Protein AF-X0UMV0-F1 (afdb_monomer)

Secondary structure (DSSP, 8-state):
--S----SS-----S--EETTEE--S-HHHHHTTTT--S--HHHHHTTTT--SPPPPTTPBP-TTEESBTTS-EEPTTSS-TTTTT--EEEEEEEEPTT--EEEEEEETBPPPEEEESS--S-EEE-S---SSSEEEEEEEESSS-EEEEEEEEB-----S--EEEEEEETTTTEEEEEEEESS-TTSS-TTTS--TTHHHHT-TTEEEEEPPGGGHHHHHTT--SS--HHHHHHHH----SSSS---PPPP-----TT----

Mean predicted aligned error: 16.8 Å

pLDDT: mean 77.79, std 14.46, range [34.88, 96.56]

Radius of gyration: 33.61 Å; Cα contacts (8 Å, |Δi|>4): 332; chains: 1; bounding box: 84×36×93 Å

Sequence (263 aa):
YSGTSTFSGTANVTGILQIDGTAVTPSAAELNILDGVTGVTYDEIDWLDGVTGTIMAQGDAAGGDLTGTYPDPTIDAAKVDTAALYTTTGSQSGSLANGVPTEITMNAYSFFPNVYCLEAATSMQSVDDNTDSQIGRFALLQSAGDRAYDVQWRYVTASDPERWIFVAYSKVEDKIQHVWESGDHPFMQDPDEFPNPFTQFKDNPDYEIYLIDNKIWDKLKAKITRNDRVSRIILNEYEVDKVSIPIFKNRILVEYDEWEDRK

Structure (mmCIF, N/CA/C/O backbone):
data_AF-X0UMV0-F1
#
_entry.id   AF-X0UMV0-F1
#
loop_
_atom_site.group_PDB
_atom_site.id
_atom_site.type_symbol
_atom_site.label_atom_id
_atom_site.label_alt_id
_atom_site.label_comp_id
_atom_site.label_asym_id
_atom_site.label_entity_id
_atom_site.label_seq_id
_atom_site.pdbx_PDB_ins_code
_atom_site.Cartn_x
_atom_site.Cartn_y
_atom_site.Cartn_z
_atom_site.occupancy
_atom_site.B_iso_or_equiv
_atom_site.auth_seq_id
_atom_site.auth_comp_id
_atom_site.auth_asym_id
_atom_site.auth_atom_id
_atom_site.pdbx_PDB_model_num
ATOM 1 N N . TYR A 1 1 ? -44.090 3.243 50.588 1.00 55.78 1 TYR A N 1
ATOM 2 C CA . TYR A 1 1 ? -43.421 4.126 51.561 1.00 55.78 1 TYR A CA 1
ATOM 3 C C . TYR A 1 1 ? -42.346 4.893 50.819 1.00 55.78 1 TYR A C 1
ATOM 5 O O . TYR A 1 1 ? -41.455 4.257 50.279 1.00 55.78 1 TYR A O 1
ATOM 13 N N . SER A 1 2 ? -42.462 6.217 50.717 1.00 72.44 2 SER A N 1
ATOM 14 C CA . SER A 1 2 ? -41.383 7.075 50.214 1.00 72.44 2 SER A CA 1
ATOM 15 C C . SER A 1 2 ? -40.555 7.536 51.412 1.00 72.44 2 SER A C 1
ATOM 17 O O . SER A 1 2 ? -41.065 8.258 52.268 1.00 72.44 2 SER A O 1
ATOM 19 N N . GLY A 1 3 ? -39.313 7.079 51.514 1.00 80.44 3 GLY A N 1
ATOM 20 C CA . GLY A 1 3 ? -38.414 7.454 52.601 1.00 80.44 3 GLY A CA 1
ATOM 21 C C . GLY A 1 3 ? -37.078 6.729 52.501 1.00 80.44 3 GLY A C 1
ATOM 22 O O . GLY A 1 3 ? -36.996 5.643 51.931 1.00 80.44 3 GLY A O 1
ATOM 23 N N . THR A 1 4 ? -36.030 7.338 53.045 1.00 84.56 4 THR A N 1
ATOM 24 C CA . THR A 1 4 ? -34.685 6.758 53.081 1.00 84.56 4 THR A CA 1
ATOM 25 C C . THR A 1 4 ? -34.625 5.632 54.113 1.00 84.56 4 THR A C 1
ATOM 27 O O . THR A 1 4 ? -35.071 5.806 55.246 1.00 84.56 4 THR A O 1
ATOM 30 N N . SER A 1 5 ? -34.065 4.483 53.735 1.00 86.12 5 SER A N 1
ATOM 31 C CA . SER A 1 5 ? -33.750 3.385 54.659 1.00 86.12 5 SER A CA 1
ATOM 32 C C . SER A 1 5 ? -32.236 3.311 54.849 1.00 86.12 5 SER A C 1
ATOM 34 O O . SER A 1 5 ? -31.505 3.289 53.863 1.00 86.12 5 SER A O 1
ATOM 36 N N . THR A 1 6 ? -31.763 3.266 56.095 1.00 88.94 6 THR A N 1
ATOM 37 C CA . THR A 1 6 ? -30.327 3.201 56.422 1.00 88.94 6 THR A CA 1
ATOM 38 C C . THR A 1 6 ? -30.002 1.871 57.097 1.00 88.94 6 THR A C 1
ATOM 40 O O . THR A 1 6 ? -30.616 1.532 58.108 1.00 88.94 6 THR A O 1
ATOM 43 N N . PHE A 1 7 ? -29.008 1.144 56.579 1.00 89.56 7 PHE A N 1
ATOM 44 C CA . PHE A 1 7 ? -28.465 -0.076 57.185 1.00 89.56 7 PHE A CA 1
ATOM 45 C C . PHE A 1 7 ? -27.050 0.206 57.703 1.00 89.56 7 PHE A C 1
ATOM 47 O O . PHE A 1 7 ? -26.195 0.656 56.949 1.00 89.56 7 PHE A O 1
ATOM 54 N N . SER A 1 8 ? -26.793 -0.037 58.989 1.00 88.88 8 SER A N 1
ATOM 55 C CA . SER A 1 8 ? -25.487 0.214 59.626 1.00 88.88 8 SER A CA 1
ATOM 56 C C . SER A 1 8 ? -24.492 -0.950 59.503 1.00 88.88 8 SER A C 1
ATOM 58 O O . SER A 1 8 ? -23.378 -0.859 60.012 1.00 88.88 8 SER A O 1
ATOM 60 N N . GLY A 1 9 ? -24.888 -2.043 58.844 1.00 90.75 9 GLY A N 1
ATOM 61 C CA . GLY A 1 9 ? -24.054 -3.214 58.570 1.00 90.75 9 GLY A CA 1
ATOM 62 C C . GLY A 1 9 ? -24.174 -3.660 57.113 1.00 90.75 9 GLY A C 1
ATOM 63 O O . GLY A 1 9 ? -24.718 -2.944 56.277 1.00 90.75 9 GLY A O 1
ATOM 64 N N . THR A 1 10 ? -23.685 -4.859 56.802 1.00 90.06 10 THR A N 1
ATOM 65 C CA . THR A 1 10 ? -23.772 -5.411 55.445 1.00 90.06 10 THR A CA 1
ATOM 66 C C . THR A 1 10 ? -25.216 -5.749 55.084 1.00 90.06 10 THR A C 1
ATOM 68 O O . THR A 1 10 ? -25.853 -6.576 55.739 1.00 90.06 10 THR A O 1
ATOM 71 N N . ALA A 1 11 ? -25.720 -5.152 54.006 1.00 90.44 11 ALA A N 1
ATOM 72 C CA . ALA A 1 11 ? -26.951 -5.589 53.367 1.00 90.44 11 ALA A CA 1
ATOM 73 C C . ALA A 1 11 ? -26.628 -6.732 52.397 1.00 90.44 11 ALA A C 1
ATOM 75 O O . ALA A 1 11 ? -25.875 -6.545 51.445 1.00 90.44 11 ALA A O 1
ATOM 76 N N . ASN A 1 12 ? -27.183 -7.919 52.641 1.00 90.38 12 ASN A N 1
ATOM 77 C CA . ASN A 1 12 ? -27.075 -9.046 51.719 1.00 90.38 12 ASN A CA 1
ATOM 78 C C . ASN A 1 12 ? -28.392 -9.182 50.949 1.00 90.38 12 ASN A C 1
ATOM 80 O O . ASN A 1 12 ? -29.424 -9.515 51.536 1.00 90.38 12 ASN A O 1
ATOM 84 N N . VAL A 1 13 ? -28.364 -8.879 49.653 1.00 90.44 13 VAL A N 1
ATOM 85 C CA . VAL A 1 13 ? -29.537 -8.945 48.779 1.00 90.44 13 VAL A CA 1
ATOM 86 C C . VAL A 1 13 ? -29.494 -10.273 48.035 1.00 90.44 13 VAL A C 1
ATOM 88 O O . VAL A 1 13 ? -28.686 -10.467 47.137 1.00 90.44 13 VAL A O 1
ATOM 91 N N . THR A 1 14 ? -30.362 -11.204 48.425 1.00 88.94 14 THR A N 1
ATOM 92 C CA . THR A 1 14 ? -30.470 -12.529 47.789 1.00 88.94 14 THR A CA 1
ATOM 93 C C . THR A 1 14 ? -31.389 -12.536 46.563 1.00 88.94 14 THR A C 1
ATOM 95 O O . THR A 1 14 ? -31.424 -13.525 45.834 1.00 88.94 14 THR A O 1
ATOM 98 N N . GLY A 1 15 ? -32.149 -11.454 46.355 1.00 89.62 15 GLY A N 1
ATOM 99 C CA . GLY A 1 15 ? -32.993 -11.216 45.181 1.00 89.62 15 GLY A CA 1
ATOM 100 C C . GLY A 1 15 ? -32.364 -10.229 44.192 1.00 89.62 15 GLY A C 1
ATOM 101 O O . GLY A 1 15 ? -31.164 -9.985 44.217 1.00 89.62 15 GLY A O 1
ATOM 102 N N . ILE A 1 16 ? -33.187 -9.635 43.327 1.00 90.06 16 ILE A N 1
ATOM 103 C CA . ILE A 1 16 ? -32.741 -8.613 42.368 1.00 90.06 16 ILE A CA 1
ATOM 104 C C . ILE A 1 16 ? -32.619 -7.264 43.086 1.00 90.06 16 ILE A C 1
ATOM 106 O O . ILE A 1 16 ? -33.573 -6.816 43.725 1.00 90.06 16 ILE A O 1
ATOM 110 N N . LEU A 1 17 ? -31.473 -6.595 42.949 1.00 92.44 17 LEU A N 1
ATOM 111 C CA . LEU A 1 17 ? -31.343 -5.186 43.312 1.00 92.44 17 LEU A CA 1
ATOM 112 C C . LEU A 1 17 ? -32.065 -4.331 42.259 1.00 92.44 17 LEU A C 1
ATOM 114 O O . LEU A 1 17 ? -31.788 -4.453 41.067 1.00 92.44 17 LEU A O 1
ATOM 118 N N . GLN A 1 18 ? -32.989 -3.470 42.686 1.00 92.38 18 GLN A N 1
ATOM 119 C CA . GLN A 1 18 ? -33.695 -2.533 41.808 1.00 92.38 18 GLN A CA 1
ATOM 120 C C . GLN A 1 18 ? -33.395 -1.087 42.207 1.00 92.38 18 GLN A C 1
ATOM 122 O O . GLN A 1 18 ? -33.400 -0.761 43.394 1.00 92.38 18 GLN A O 1
ATOM 127 N N . ILE A 1 19 ? -33.184 -0.221 41.216 1.00 93.75 19 ILE A N 1
ATOM 128 C CA . ILE A 1 19 ? -33.020 1.228 41.378 1.00 93.75 19 ILE A CA 1
ATOM 129 C C . ILE A 1 19 ? -34.044 1.897 40.466 1.00 93.75 19 ILE A C 1
ATOM 131 O O . ILE A 1 19 ? -34.095 1.607 39.276 1.00 93.75 19 ILE A O 1
ATOM 135 N N . ASP A 1 20 ? -34.906 2.733 41.050 1.00 91.44 20 ASP A N 1
ATOM 136 C CA . ASP A 1 20 ? -36.009 3.398 40.339 1.00 91.44 20 ASP A CA 1
ATOM 137 C C . ASP A 1 20 ? -36.885 2.430 39.511 1.00 91.44 20 ASP A C 1
ATOM 139 O O . ASP A 1 20 ? -37.241 2.666 38.362 1.00 91.44 20 ASP A O 1
ATOM 143 N N . GLY A 1 21 ? -37.168 1.250 40.079 1.00 90.88 21 GLY A N 1
ATOM 144 C CA . GLY A 1 21 ? -37.946 0.195 39.416 1.00 90.88 21 GLY A CA 1
ATOM 145 C C . GLY A 1 21 ? -37.203 -0.580 38.319 1.00 90.88 21 GLY A C 1
ATOM 146 O O . GLY A 1 21 ? -37.726 -1.586 37.840 1.00 90.88 21 GLY A O 1
ATOM 147 N N . THR A 1 22 ? -35.978 -0.184 37.967 1.00 94.31 22 THR A N 1
ATOM 148 C CA . THR A 1 22 ? -35.135 -0.871 36.982 1.00 94.31 22 THR A CA 1
ATOM 149 C C . THR A 1 22 ? -34.226 -1.881 37.673 1.00 94.31 22 THR A C 1
ATOM 151 O O . THR A 1 22 ? -33.604 -1.585 38.694 1.00 94.31 22 THR A O 1
ATOM 154 N N . ALA A 1 23 ? -34.161 -3.102 37.142 1.00 95.62 23 ALA A N 1
ATOM 155 C CA . ALA A 1 23 ? -33.277 -4.137 37.664 1.00 95.62 23 ALA A CA 1
ATOM 156 C C . ALA A 1 23 ? -31.812 -3.812 37.348 1.00 95.62 23 ALA A C 1
ATOM 158 O O . ALA A 1 23 ? -31.465 -3.556 36.198 1.00 95.62 23 ALA A O 1
ATOM 159 N N . VAL A 1 24 ? -30.948 -3.892 38.358 1.00 95.31 24 VAL A N 1
ATOM 160 C CA . VAL A 1 24 ? -29.497 -3.895 38.168 1.00 95.31 24 VAL A CA 1
ATOM 161 C C . VAL A 1 24 ? -29.104 -5.308 37.740 1.00 95.31 24 VAL A C 1
ATOM 163 O O . VAL A 1 24 ? -29.147 -6.239 38.543 1.00 95.31 24 VAL A O 1
ATOM 166 N N . THR A 1 25 ? -28.810 -5.483 36.453 1.00 93.38 25 THR A N 1
ATOM 167 C CA . THR A 1 25 ? -28.478 -6.781 35.844 1.00 93.38 25 THR A CA 1
ATOM 168 C C . THR A 1 25 ? -27.012 -7.214 35.953 1.00 93.38 25 THR A C 1
ATOM 170 O O . THR A 1 25 ? -26.804 -8.430 35.977 1.00 93.38 25 THR A O 1
ATOM 173 N N . PRO A 1 26 ? -26.001 -6.318 36.038 1.00 92.38 26 PRO A N 1
ATOM 174 C CA . PRO A 1 26 ? -24.618 -6.748 36.220 1.00 92.38 26 PRO A CA 1
ATOM 175 C C . PRO A 1 26 ? -24.433 -7.523 37.528 1.00 92.38 26 PRO A C 1
ATOM 177 O O . PRO A 1 26 ? -25.042 -7.218 38.557 1.00 92.38 26 PRO A O 1
ATOM 180 N N . SER A 1 27 ? -23.564 -8.527 37.501 1.00 91.12 27 SER A N 1
ATOM 181 C CA . SER A 1 27 ? -23.136 -9.258 38.688 1.00 91.12 27 SER A CA 1
ATOM 182 C C . SER A 1 27 ? -22.380 -8.348 39.660 1.00 91.12 27 SER A C 1
ATOM 184 O O . SER A 1 27 ? -21.803 -7.328 39.282 1.00 91.12 27 SER A O 1
ATOM 186 N N . ALA A 1 28 ? -22.309 -8.747 40.933 1.00 9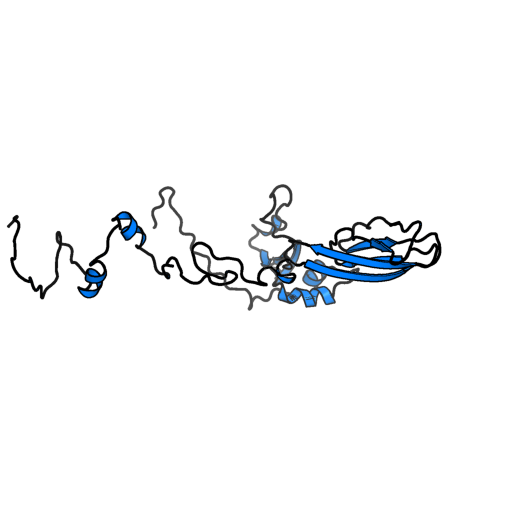0.44 28 ALA A N 1
ATOM 187 C CA . ALA A 1 28 ? -21.510 -8.019 41.919 1.00 90.44 28 ALA A CA 1
ATOM 188 C C . ALA A 1 28 ? -20.029 -7.920 41.510 1.00 90.44 28 ALA A C 1
ATOM 190 O O . ALA A 1 28 ? -19.391 -6.913 41.784 1.00 90.44 28 ALA A O 1
ATOM 191 N N . ALA A 1 29 ? -19.488 -8.938 40.831 1.00 92.25 29 ALA A N 1
ATOM 192 C CA . ALA A 1 29 ? -18.122 -8.899 40.318 1.00 92.25 29 ALA A CA 1
ATOM 193 C C . ALA A 1 29 ? -17.949 -7.824 39.234 1.00 92.25 29 ALA A C 1
ATOM 195 O O . ALA A 1 29 ? -16.969 -7.093 39.284 1.00 92.25 29 ALA A O 1
ATOM 196 N N . GLU A 1 30 ? -18.903 -7.691 38.308 1.00 93.19 30 GLU A N 1
ATOM 197 C CA . GLU A 1 30 ? -18.874 -6.656 37.265 1.00 93.19 30 GLU A CA 1
ATOM 198 C C . GLU A 1 30 ? -19.032 -5.247 37.851 1.00 93.19 30 GLU A C 1
ATOM 200 O O . GLU A 1 30 ? -18.279 -4.352 37.485 1.00 93.19 30 GLU A O 1
ATOM 205 N N . LEU A 1 31 ? -19.942 -5.047 38.815 1.00 92.12 31 LEU A N 1
ATOM 206 C CA . LEU A 1 31 ? -20.088 -3.756 39.505 1.00 92.12 31 LEU A CA 1
ATOM 207 C C . LEU A 1 31 ? -18.838 -3.382 40.305 1.00 92.12 31 LEU A C 1
ATOM 209 O O . LEU A 1 31 ? -18.427 -2.226 40.297 1.00 92.12 31 LEU A O 1
ATOM 213 N N . ASN A 1 32 ? -18.217 -4.354 40.976 1.00 92.50 32 ASN A N 1
ATOM 214 C CA . ASN A 1 32 ? -17.015 -4.122 41.774 1.00 92.50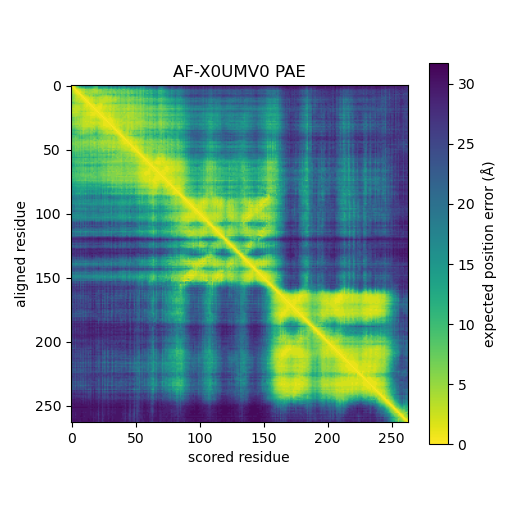 32 ASN A CA 1
ATOM 215 C C . ASN A 1 32 ? -15.786 -3.769 40.919 1.00 92.50 32 ASN A C 1
ATOM 217 O O . ASN A 1 32 ? -14.807 -3.291 41.477 1.00 92.50 32 ASN A O 1
ATOM 221 N N . ILE A 1 33 ? -15.808 -3.946 39.591 1.00 90.88 33 ILE A N 1
ATOM 222 C CA . ILE A 1 33 ? -14.749 -3.411 38.711 1.00 90.88 33 ILE A CA 1
ATOM 223 C C . ILE A 1 33 ? -14.753 -1.872 38.725 1.00 90.88 33 ILE A C 1
ATOM 225 O O . ILE A 1 33 ? -13.711 -1.257 38.515 1.00 90.88 33 ILE A O 1
ATOM 229 N N . LEU A 1 34 ? -15.897 -1.245 39.022 1.00 88.31 34 LEU A N 1
ATOM 230 C CA . LEU A 1 34 ? -15.993 0.205 39.213 1.00 88.31 34 LEU A CA 1
ATOM 231 C C . LEU A 1 34 ? -15.498 0.662 40.596 1.00 88.31 34 LEU A C 1
ATOM 233 O O . LEU A 1 34 ? -15.387 1.866 40.836 1.00 88.31 34 LEU A O 1
ATOM 237 N N . ASP A 1 35 ? -15.190 -0.264 41.511 1.00 89.25 35 ASP A N 1
ATOM 238 C CA . ASP A 1 35 ? -14.619 0.079 42.812 1.00 89.25 35 ASP A CA 1
ATOM 239 C C . ASP A 1 35 ? -13.190 0.614 42.637 1.00 89.25 35 ASP A C 1
ATOM 241 O O . ASP A 1 35 ? -12.307 -0.054 42.099 1.00 89.25 35 ASP A O 1
ATOM 245 N N . GLY A 1 36 ? -12.960 1.852 43.075 1.00 85.00 36 GLY A N 1
ATOM 246 C CA . GLY A 1 36 ? -11.673 2.537 42.932 1.00 85.00 36 GLY A CA 1
ATOM 247 C C . GLY A 1 36 ? -11.461 3.288 41.611 1.00 85.00 36 GLY A C 1
ATOM 248 O O . GLY A 1 36 ? -10.402 3.898 41.445 1.00 85.00 36 GLY A O 1
ATOM 249 N N . VAL A 1 37 ? -12.443 3.319 40.699 1.00 87.12 37 VAL A N 1
ATOM 250 C CA . VAL A 1 37 ? -12.394 4.204 39.522 1.00 87.12 37 VAL A CA 1
ATOM 251 C C . VAL A 1 37 ? -12.442 5.661 39.991 1.00 87.12 37 VAL A C 1
ATOM 253 O O . VAL A 1 37 ? -13.368 6.086 40.679 1.00 87.12 37 VAL A O 1
ATOM 256 N N . THR A 1 38 ? -11.421 6.442 39.632 1.00 86.56 38 THR A N 1
ATOM 257 C CA . THR A 1 38 ? -11.315 7.869 39.969 1.00 86.56 38 THR A CA 1
ATOM 258 C C . THR A 1 38 ? -10.967 8.675 38.724 1.00 86.56 38 THR A C 1
ATOM 260 O O . THR A 1 38 ? -10.300 8.170 37.827 1.00 86.56 38 THR A O 1
ATOM 263 N N . GLY A 1 39 ? -11.422 9.928 38.660 1.00 84.81 39 GLY A N 1
ATOM 264 C CA . GLY A 1 39 ? -11.101 10.825 37.545 1.00 84.81 39 GLY A CA 1
ATOM 265 C C . GLY A 1 39 ? -11.831 10.530 36.232 1.00 84.81 39 GLY A C 1
ATOM 266 O O . GLY A 1 39 ? -11.501 11.171 35.245 1.00 84.81 39 GLY A O 1
ATOM 267 N N . VAL A 1 40 ? -12.808 9.616 36.236 1.00 87.44 40 VAL A N 1
ATOM 268 C CA . VAL A 1 40 ? -13.682 9.316 35.092 1.00 87.44 40 VAL A CA 1
ATOM 269 C C . VAL A 1 40 ? -15.035 10.015 35.283 1.00 87.44 40 VAL A C 1
ATOM 271 O O . VAL A 1 40 ? -15.590 10.038 36.384 1.00 87.44 40 VAL A O 1
ATOM 274 N N . THR A 1 41 ? -15.556 10.602 34.217 1.00 83.25 41 THR A N 1
ATOM 275 C CA . THR A 1 41 ? -16.853 11.273 34.102 1.00 83.25 41 THR A CA 1
ATOM 276 C C . THR A 1 41 ? -17.905 10.321 33.530 1.00 83.25 41 THR A C 1
ATOM 278 O O . THR A 1 41 ? -17.580 9.276 32.970 1.00 83.25 41 THR A O 1
ATOM 281 N N . TYR A 1 42 ? -19.191 10.658 33.671 1.00 83.06 42 TYR A N 1
ATOM 282 C CA . TYR A 1 42 ? -20.253 9.825 33.094 1.00 83.06 42 TYR A CA 1
ATOM 283 C C . TYR A 1 42 ? -20.179 9.794 31.558 1.00 83.06 42 TYR A C 1
ATOM 285 O O . TYR A 1 42 ? -20.464 8.753 30.978 1.00 83.06 42 TYR A O 1
ATOM 293 N N . ASP A 1 43 ? -19.728 10.884 30.923 1.00 85.56 43 ASP A N 1
ATOM 294 C CA . ASP A 1 43 ? -19.526 10.958 29.471 1.00 85.56 43 ASP A CA 1
ATOM 295 C C . ASP A 1 43 ? -18.446 9.963 29.003 1.00 85.56 43 ASP A C 1
ATOM 297 O O . ASP A 1 43 ? -18.623 9.274 28.005 1.00 85.56 43 ASP A O 1
ATOM 301 N N . GLU A 1 44 ? -17.347 9.824 29.753 1.00 86.00 44 GLU A N 1
ATOM 302 C CA . GLU A 1 44 ? -16.274 8.870 29.428 1.00 86.00 44 GLU A CA 1
ATOM 303 C C . GLU A 1 44 ? -16.717 7.406 29.565 1.00 86.00 44 GLU A C 1
ATOM 305 O O . GLU A 1 44 ? -16.231 6.548 28.829 1.00 86.00 44 GLU A O 1
ATOM 310 N N . ILE A 1 45 ? -17.642 7.109 30.485 1.00 87.56 45 ILE A N 1
ATOM 311 C CA . ILE A 1 45 ? -18.260 5.778 30.595 1.00 87.56 45 ILE A CA 1
ATOM 312 C C . ILE A 1 45 ? -19.224 5.542 29.427 1.00 87.56 45 ILE A C 1
ATOM 314 O O . ILE A 1 45 ? -19.253 4.438 28.890 1.00 87.56 45 ILE A O 1
ATOM 318 N N . ASP A 1 46 ? -19.980 6.562 29.014 1.00 85.81 46 ASP A N 1
ATOM 319 C CA . ASP A 1 46 ? -20.926 6.473 27.894 1.00 85.81 46 ASP A CA 1
ATOM 320 C C . ASP A 1 46 ? -20.211 6.194 26.560 1.00 85.81 46 ASP A C 1
ATOM 322 O O . ASP A 1 46 ? -20.699 5.435 25.729 1.00 85.81 46 ASP A O 1
ATOM 326 N N . TRP A 1 47 ? -18.980 6.690 26.386 1.00 88.06 47 TRP A N 1
ATOM 327 C CA . TRP A 1 47 ? -18.138 6.348 25.229 1.00 88.06 47 TRP A CA 1
ATOM 328 C C . TRP A 1 47 ? -17.760 4.863 25.136 1.00 88.06 47 TRP A C 1
ATOM 330 O O . TRP A 1 47 ? -17.312 4.421 24.077 1.00 88.06 47 TRP A O 1
ATOM 340 N N . LEU A 1 48 ? -17.908 4.090 26.218 1.00 86.38 48 LEU A N 1
ATOM 341 C CA . LEU A 1 48 ? -17.679 2.644 26.199 1.00 86.38 48 LEU A CA 1
ATOM 342 C C . LEU A 1 48 ? -18.879 1.865 25.643 1.00 86.38 48 LEU A C 1
ATOM 344 O O . LEU A 1 48 ? -18.729 0.675 25.345 1.00 86.38 48 LEU A O 1
ATOM 348 N N . ASP A 1 49 ? -20.046 2.497 25.472 1.00 86.75 49 ASP A N 1
ATOM 349 C CA . ASP A 1 49 ? -21.192 1.844 24.843 1.00 86.75 49 ASP A CA 1
ATOM 350 C C . ASP A 1 49 ? -20.877 1.483 23.381 1.00 86.75 49 ASP A C 1
ATOM 352 O O . ASP A 1 49 ? -20.373 2.281 22.590 1.00 86.75 49 ASP A O 1
ATOM 356 N N . GLY A 1 50 ? -21.129 0.227 23.013 1.00 86.00 50 GLY A N 1
ATOM 357 C CA . GLY A 1 50 ? -20.833 -0.303 21.680 1.00 86.00 50 GLY A CA 1
ATOM 358 C C . GLY A 1 50 ? -19.357 -0.617 21.389 1.00 86.00 50 GLY A C 1
ATOM 359 O O . GLY A 1 50 ? -19.059 -1.134 20.304 1.00 86.00 50 GLY A O 1
ATOM 360 N N . VAL A 1 51 ? -18.426 -0.392 22.326 1.00 90.56 51 VAL A N 1
ATOM 361 C CA . VAL A 1 51 ? -17.023 -0.806 22.159 1.00 90.56 51 VAL A CA 1
ATOM 362 C C . VAL A 1 51 ? -16.930 -2.334 22.201 1.00 90.56 51 VAL A C 1
ATOM 364 O O . VAL A 1 51 ? -17.089 -2.971 23.237 1.00 90.56 51 VAL A O 1
ATOM 367 N N . THR A 1 52 ? -16.665 -2.941 21.042 1.00 86.62 52 THR A N 1
ATOM 368 C CA . THR A 1 52 ? -16.525 -4.405 20.875 1.00 86.62 52 THR A CA 1
ATOM 369 C C . THR A 1 52 ? -15.089 -4.848 20.579 1.00 86.62 52 THR A C 1
ATOM 371 O O . THR A 1 52 ? -14.807 -6.045 20.536 1.00 86.62 52 THR A O 1
ATOM 374 N N . GLY A 1 53 ? -14.181 -3.891 20.365 1.00 86.06 53 GLY A N 1
ATOM 375 C CA . GLY A 1 53 ? -12.759 -4.128 20.122 1.00 86.06 53 GLY A CA 1
ATOM 376 C C . GLY A 1 53 ? -11.905 -3.997 21.383 1.00 86.06 53 GLY A C 1
ATOM 377 O O . GLY A 1 53 ? -12.379 -3.605 22.447 1.00 86.06 53 GLY A O 1
ATOM 378 N N . THR A 1 54 ? -10.615 -4.304 21.251 1.00 83.69 54 THR A N 1
ATOM 379 C CA . THR A 1 54 ? -9.632 -4.072 22.314 1.00 83.69 54 THR A CA 1
ATOM 380 C C . THR A 1 54 ? -9.447 -2.572 22.540 1.00 83.69 54 THR A C 1
ATOM 382 O O . THR A 1 54 ? -9.154 -1.836 21.598 1.00 83.69 54 THR A O 1
ATOM 385 N N . ILE A 1 55 ? -9.574 -2.126 23.789 1.00 85.00 55 ILE A N 1
ATOM 386 C CA . ILE A 1 55 ? -9.192 -0.771 24.196 1.00 85.00 55 ILE A CA 1
ATOM 387 C C . ILE A 1 55 ? -7.671 -0.755 24.347 1.00 85.00 55 ILE A C 1
ATOM 389 O O . ILE A 1 55 ? -7.129 -1.510 25.151 1.00 85.00 55 ILE A O 1
ATOM 393 N N . MET A 1 56 ? -6.994 0.075 23.555 1.00 86.00 56 MET A N 1
ATOM 394 C CA . MET A 1 56 ? -5.541 0.235 23.629 1.00 86.00 56 MET A CA 1
ATOM 395 C C . MET A 1 56 ? -5.182 1.176 24.778 1.00 86.00 56 MET A C 1
ATOM 397 O O . MET A 1 56 ? -5.704 2.288 24.866 1.00 86.00 56 MET A O 1
ATOM 401 N N . ALA A 1 57 ? -4.276 0.742 25.643 1.00 87.69 57 ALA A N 1
ATOM 402 C CA . ALA A 1 57 ? -3.698 1.558 26.695 1.00 87.69 57 ALA A CA 1
ATOM 403 C C . ALA A 1 57 ? -2.425 2.270 26.216 1.00 87.69 57 ALA A C 1
ATOM 405 O O . ALA A 1 57 ? -1.730 1.836 25.293 1.00 87.69 57 ALA A O 1
ATOM 406 N N . GLN A 1 58 ? -2.069 3.364 26.894 1.00 92.25 58 GLN A N 1
ATOM 407 C CA . GLN A 1 58 ? -0.733 3.937 26.752 1.00 92.25 58 GLN A CA 1
ATOM 408 C C . GLN A 1 58 ? 0.313 2.891 27.161 1.00 92.25 58 GLN A C 1
ATOM 410 O O . GLN A 1 58 ? 0.230 2.314 28.243 1.00 92.25 58 GLN A O 1
ATOM 415 N N . GLY A 1 59 ? 1.310 2.673 26.304 1.00 92.75 59 GLY A N 1
ATOM 416 C CA . GLY A 1 59 ? 2.322 1.635 26.497 1.00 92.75 59 GLY A CA 1
ATOM 417 C C . GLY A 1 59 ? 2.012 0.304 25.809 1.00 92.75 59 GLY A C 1
ATOM 418 O O . GLY A 1 59 ? 2.903 -0.544 25.754 1.00 92.75 59 GLY A O 1
ATOM 419 N N . ASP A 1 60 ? 0.820 0.123 25.232 1.00 95.12 60 ASP A N 1
ATOM 420 C CA . ASP A 1 60 ? 0.550 -1.048 24.397 1.00 95.12 60 ASP A CA 1
ATOM 421 C C . ASP A 1 60 ? 1.408 -1.019 23.130 1.00 95.12 60 ASP A C 1
ATOM 423 O O . ASP A 1 60 ? 1.668 0.040 22.546 1.00 95.12 60 ASP A O 1
ATOM 427 N N . ALA A 1 61 ? 1.858 -2.202 22.708 1.00 95.38 61 ALA A N 1
ATOM 428 C CA . ALA A 1 61 ? 2.686 -2.362 21.522 1.00 95.38 61 ALA A CA 1
ATOM 429 C C . ALA A 1 61 ? 1.917 -1.980 20.251 1.00 95.38 61 ALA A C 1
ATOM 431 O O . ALA A 1 61 ? 0.764 -2.372 20.061 1.00 95.38 61 ALA A O 1
ATOM 432 N N . ALA A 1 62 ? 2.585 -1.256 19.356 1.00 95.19 62 ALA A N 1
ATOM 433 C CA . ALA A 1 62 ? 2.051 -0.974 18.033 1.00 95.19 62 ALA A CA 1
ATOM 434 C C . ALA A 1 62 ? 2.045 -2.236 17.154 1.00 95.19 62 ALA A C 1
ATOM 436 O O . ALA A 1 62 ? 2.875 -3.132 17.318 1.00 95.19 62 ALA A O 1
ATOM 437 N N . GLY A 1 63 ? 1.095 -2.309 16.221 1.00 91.38 63 GLY A N 1
ATOM 438 C CA . GLY A 1 63 ? 0.960 -3.424 15.282 1.00 91.38 63 GLY A CA 1
ATOM 439 C C . GLY A 1 63 ? 1.311 -3.057 13.838 1.00 91.38 63 GLY A C 1
ATOM 440 O O . GLY A 1 63 ? 1.417 -1.887 13.473 1.00 91.38 63 GLY A O 1
ATOM 441 N N . GLY A 1 64 ? 1.416 -4.080 12.985 1.00 92.25 64 GLY A N 1
ATOM 442 C CA . GLY A 1 64 ? 1.561 -3.922 11.535 1.00 92.25 64 GLY A CA 1
ATOM 443 C C . GLY A 1 64 ? 2.934 -3.399 11.106 1.00 92.25 64 GLY A C 1
ATOM 444 O O . GLY A 1 64 ? 3.949 -4.070 11.295 1.00 92.25 64 GLY A O 1
ATOM 445 N N . ASP A 1 65 ? 2.942 -2.228 10.468 1.00 93.94 65 ASP A N 1
ATOM 446 C CA . ASP A 1 65 ? 4.151 -1.549 9.973 1.00 93.94 65 ASP A CA 1
ATOM 447 C C . ASP A 1 65 ? 4.717 -0.526 10.963 1.00 93.94 65 ASP A C 1
ATOM 449 O O . ASP A 1 65 ? 5.686 0.177 10.675 1.00 93.94 65 ASP A O 1
ATOM 453 N N . LEU A 1 66 ? 4.116 -0.457 12.146 1.00 94.81 66 LEU A N 1
ATOM 454 C CA . LEU A 1 66 ? 4.576 0.361 13.249 1.00 94.81 66 LEU A CA 1
ATOM 455 C C . LEU A 1 66 ? 5.296 -0.503 14.289 1.00 94.81 66 LEU A C 1
ATOM 457 O O . LEU A 1 66 ? 5.001 -1.683 14.464 1.00 94.81 66 LEU A O 1
ATOM 461 N N . THR A 1 67 ? 6.229 0.116 15.000 1.00 96.00 67 THR A N 1
ATOM 462 C CA . THR A 1 67 ? 6.963 -0.439 16.138 1.00 96.00 67 THR A CA 1
ATOM 463 C C . THR A 1 67 ? 6.925 0.536 17.315 1.00 96.00 67 THR A C 1
ATOM 465 O O . THR A 1 67 ? 6.475 1.678 17.191 1.00 96.00 67 THR A O 1
ATOM 468 N N . GLY A 1 68 ? 7.401 0.091 18.475 1.00 95.81 68 GLY A N 1
ATOM 469 C CA . GLY A 1 68 ? 7.302 0.838 19.725 1.00 95.81 68 GLY A CA 1
ATOM 470 C C . GLY A 1 68 ? 5.919 0.713 20.363 1.00 95.81 68 GLY A C 1
ATOM 471 O O . GLY A 1 68 ? 5.256 -0.319 20.240 1.00 95.81 68 GLY A O 1
ATOM 472 N N . THR A 1 69 ? 5.505 1.751 21.085 1.00 96.12 69 THR A N 1
ATOM 473 C CA . THR A 1 69 ? 4.288 1.738 21.904 1.00 96.12 69 THR A CA 1
ATOM 474 C C . THR A 1 69 ? 3.473 3.008 21.717 1.00 96.12 69 THR A C 1
ATOM 476 O O . THR A 1 69 ? 4.041 4.084 21.530 1.00 96.12 69 THR A O 1
ATOM 479 N N . TYR A 1 70 ? 2.151 2.908 21.841 1.00 94.62 70 TYR A N 1
ATOM 480 C CA . TYR A 1 70 ? 1.268 4.077 21.833 1.00 94.62 70 TYR A CA 1
ATOM 481 C C . TYR A 1 70 ? 1.541 5.012 23.030 1.00 94.62 70 TYR A C 1
ATOM 483 O O . TYR A 1 70 ? 1.881 4.532 24.118 1.00 94.62 70 TYR A O 1
ATOM 491 N N . PRO A 1 71 ? 1.379 6.342 22.866 1.00 94.19 71 PRO A N 1
ATOM 492 C CA . PRO A 1 71 ? 0.764 7.028 21.721 1.00 94.19 71 PRO A CA 1
ATOM 493 C C . PRO A 1 71 ? 1.726 7.370 20.578 1.00 94.19 71 PRO A C 1
ATOM 495 O O . PRO A 1 71 ? 1.252 7.762 19.515 1.00 94.19 71 PRO A O 1
ATOM 498 N N . ASP A 1 72 ? 3.035 7.192 20.777 1.00 95.19 72 ASP A N 1
ATOM 499 C CA . ASP A 1 72 ? 4.079 7.651 19.855 1.00 95.19 72 ASP A CA 1
ATOM 500 C C . ASP A 1 72 ? 4.828 6.474 19.197 1.00 95.19 72 ASP A C 1
ATOM 502 O O . ASP A 1 72 ? 6.042 6.322 19.387 1.00 95.19 72 ASP A O 1
ATOM 506 N N . PRO A 1 73 ? 4.146 5.595 18.438 1.00 96.56 73 PRO A N 1
ATOM 507 C CA . PRO A 1 73 ? 4.836 4.552 17.705 1.00 96.56 73 PRO A CA 1
ATOM 508 C C . PRO A 1 73 ? 5.657 5.155 16.561 1.00 96.56 73 PRO A C 1
ATOM 510 O O . PRO A 1 73 ? 5.368 6.240 16.053 1.00 96.56 73 PRO A O 1
ATOM 513 N N . THR A 1 74 ? 6.664 4.423 16.100 1.00 95.94 74 THR A N 1
ATOM 514 C CA . THR A 1 74 ? 7.433 4.797 14.908 1.00 95.94 74 THR A CA 1
ATOM 515 C C . THR A 1 74 ? 7.202 3.789 13.799 1.00 95.94 74 THR A C 1
ATOM 517 O O . THR A 1 74 ? 6.789 2.663 14.052 1.00 95.94 74 THR A O 1
ATOM 520 N N . ILE A 1 75 ? 7.510 4.160 12.561 1.00 95.62 75 ILE A N 1
ATOM 521 C CA . ILE A 1 75 ? 7.544 3.195 11.459 1.00 95.62 75 ILE A CA 1
ATOM 522 C C . ILE A 1 75 ? 8.644 2.171 11.751 1.00 95.62 75 ILE A C 1
ATOM 524 O O . ILE A 1 75 ? 9.756 2.546 12.134 1.00 95.62 75 ILE A O 1
ATOM 528 N N . ASP A 1 76 ? 8.323 0.890 11.605 1.00 95.12 76 ASP A N 1
ATOM 529 C CA . ASP A 1 76 ? 9.278 -0.184 11.844 1.00 95.12 76 ASP A CA 1
ATOM 530 C C . ASP A 1 76 ? 10.376 -0.202 10.768 1.00 95.12 76 ASP A C 1
ATOM 532 O O . ASP A 1 76 ? 10.204 0.252 9.628 1.00 95.12 76 ASP A O 1
ATOM 536 N N . ALA A 1 77 ? 11.551 -0.703 11.141 1.00 91.25 77 ALA A N 1
ATOM 537 C CA . ALA A 1 77 ? 12.686 -0.766 10.240 1.00 91.25 77 ALA A CA 1
ATOM 538 C C . ALA A 1 77 ? 12.329 -1.586 8.990 1.00 91.25 77 ALA A C 1
ATOM 540 O O . ALA A 1 77 ? 11.688 -2.631 9.068 1.00 91.25 77 ALA A O 1
ATOM 541 N N . ALA A 1 78 ? 12.773 -1.113 7.823 1.00 87.44 78 ALA A N 1
ATOM 542 C CA . ALA A 1 78 ? 12.512 -1.751 6.530 1.00 87.44 78 ALA A CA 1
ATOM 543 C C . ALA A 1 78 ? 11.029 -1.833 6.103 1.00 87.44 78 ALA A C 1
ATOM 545 O O . ALA A 1 78 ? 10.735 -2.476 5.102 1.00 87.44 78 ALA A O 1
ATOM 546 N N . LYS A 1 79 ? 10.095 -1.151 6.785 1.00 90.75 79 LYS A N 1
ATOM 547 C CA . LYS A 1 79 ? 8.703 -1.051 6.301 1.00 90.75 79 LYS A CA 1
ATOM 548 C C . LYS A 1 79 ? 8.527 -0.064 5.159 1.00 90.75 79 LYS A C 1
ATOM 550 O O . LYS A 1 79 ? 7.688 -0.262 4.291 1.00 90.75 79 LYS A O 1
ATOM 555 N N . VAL A 1 80 ? 9.358 0.973 5.134 1.00 87.88 80 VAL A N 1
ATOM 556 C CA . VAL A 1 80 ? 9.498 1.866 3.983 1.00 87.88 80 VAL A CA 1
ATOM 557 C C . VAL A 1 80 ? 10.813 1.522 3.301 1.00 87.88 80 VAL A C 1
ATOM 559 O O . VAL A 1 80 ? 11.864 2.077 3.624 1.00 87.88 80 VAL A O 1
ATOM 562 N N . ASP A 1 81 ? 10.764 0.543 2.404 1.00 81.69 81 ASP A N 1
ATOM 563 C CA . ASP A 1 81 ? 11.915 0.081 1.637 1.00 81.69 81 ASP A CA 1
ATOM 564 C C . ASP A 1 81 ? 11.779 0.401 0.139 1.00 81.69 81 ASP A C 1
ATOM 566 O O . ASP A 1 81 ? 10.860 1.086 -0.318 1.00 81.69 81 ASP A O 1
ATOM 570 N N . THR A 1 82 ? 12.741 -0.073 -0.650 1.00 72.19 82 THR A N 1
ATOM 571 C CA . THR A 1 82 ? 12.754 0.140 -2.098 1.00 72.19 82 THR A CA 1
ATOM 572 C C . THR A 1 82 ? 11.586 -0.533 -2.814 1.00 72.19 82 THR A C 1
ATOM 574 O O . THR A 1 82 ? 11.167 -0.036 -3.856 1.00 72.19 82 THR A O 1
ATOM 577 N N . ALA A 1 83 ? 11.053 -1.633 -2.274 1.00 73.19 83 ALA A N 1
ATOM 578 C CA . ALA A 1 83 ? 9.888 -2.302 -2.837 1.00 73.19 83 ALA A CA 1
ATOM 579 C C . ALA A 1 83 ? 8.612 -1.502 -2.539 1.00 73.19 83 ALA A C 1
ATOM 581 O O . ALA A 1 83 ? 7.853 -1.229 -3.463 1.00 73.19 83 ALA A O 1
ATOM 582 N N . ALA A 1 84 ? 8.432 -1.054 -1.293 1.00 73.44 84 ALA A N 1
ATOM 583 C CA . ALA A 1 84 ? 7.305 -0.225 -0.866 1.00 73.44 84 ALA A CA 1
ATOM 584 C C . ALA A 1 84 ? 7.257 1.127 -1.593 1.00 73.44 84 ALA A C 1
ATOM 586 O O . ALA A 1 84 ? 6.187 1.621 -1.933 1.00 73.44 84 ALA A O 1
ATOM 587 N N . LEU A 1 85 ? 8.421 1.726 -1.859 1.00 74.00 85 LEU A N 1
ATOM 588 C CA . LEU A 1 85 ? 8.520 2.994 -2.584 1.00 74.00 85 LEU A CA 1
ATOM 589 C C . LEU A 1 85 ? 8.577 2.828 -4.110 1.00 74.00 85 LEU A C 1
ATOM 591 O O . LEU A 1 85 ? 8.741 3.828 -4.809 1.00 74.00 85 LEU A O 1
ATOM 595 N N . TYR A 1 86 ? 8.537 1.591 -4.622 1.00 67.50 86 TYR A N 1
ATOM 596 C CA . TYR A 1 86 ? 8.818 1.267 -6.024 1.00 67.50 86 TYR A CA 1
ATOM 597 C C . TYR A 1 86 ? 10.044 2.016 -6.546 1.00 67.50 86 TYR A C 1
ATOM 599 O O . TYR A 1 86 ? 10.025 2.602 -7.620 1.00 67.50 86 TYR A O 1
ATOM 607 N N . THR A 1 87 ? 11.127 2.031 -5.771 1.00 68.31 87 THR A N 1
ATOM 608 C CA . THR A 1 87 ? 12.396 2.637 -6.177 1.00 68.31 87 THR A CA 1
ATOM 609 C C . THR A 1 87 ? 13.350 1.527 -6.585 1.00 68.31 87 THR A C 1
ATOM 611 O O . THR A 1 87 ? 13.565 0.565 -5.860 1.00 68.31 87 THR A O 1
ATOM 614 N N . THR A 1 88 ? 13.928 1.612 -7.778 1.00 71.19 88 THR A N 1
ATOM 615 C CA . THR A 1 88 ? 14.975 0.680 -8.223 1.00 71.19 88 THR A CA 1
ATOM 616 C C . THR A 1 88 ? 16.199 1.482 -8.623 1.00 71.19 88 THR A C 1
ATOM 618 O O . THR A 1 88 ? 16.095 2.524 -9.274 1.00 71.19 88 THR A O 1
ATOM 621 N N . THR A 1 89 ? 17.373 1.018 -8.213 1.00 74.06 89 THR A N 1
ATOM 622 C CA . THR A 1 89 ? 18.646 1.593 -8.640 1.00 74.06 89 THR A CA 1
ATOM 623 C C . THR A 1 89 ? 19.160 0.866 -9.875 1.00 74.06 89 THR A C 1
ATOM 625 O O . THR A 1 89 ? 18.938 -0.330 -10.053 1.00 74.06 89 THR A O 1
ATOM 628 N N . GLY A 1 90 ? 19.849 1.594 -10.746 1.00 80.56 90 GLY A N 1
ATOM 629 C CA . GLY A 1 90 ? 20.576 1.015 -11.869 1.00 80.56 90 GLY A CA 1
ATOM 630 C C . GLY A 1 90 ? 21.918 1.709 -12.047 1.00 80.56 90 GLY A C 1
ATOM 631 O O . GLY A 1 90 ? 22.117 2.836 -11.583 1.00 80.56 90 GLY A O 1
ATOM 632 N N . SER A 1 91 ? 22.851 1.001 -12.675 1.00 86.06 91 SER A N 1
ATOM 633 C CA . SER A 1 91 ? 24.176 1.515 -12.996 1.00 86.06 91 SER A CA 1
ATOM 634 C C . SER A 1 91 ? 24.639 0.947 -14.332 1.00 86.06 91 SER A C 1
ATOM 636 O O . SER A 1 91 ? 24.321 -0.192 -14.682 1.00 86.06 91 SER A O 1
ATOM 638 N N . GLN A 1 92 ? 25.378 1.763 -15.076 1.00 88.44 92 GLN A N 1
ATOM 639 C CA . GLN A 1 92 ? 26.072 1.366 -16.290 1.00 88.44 92 GLN A CA 1
ATOM 640 C C . GLN A 1 92 ? 27.455 2.012 -16.280 1.00 88.44 92 GLN A C 1
ATOM 642 O O . GLN A 1 92 ? 27.581 3.229 -16.138 1.00 88.44 92 GLN A O 1
ATOM 647 N N . SER A 1 93 ? 28.478 1.190 -16.485 1.00 88.25 93 SER A N 1
ATOM 648 C CA . SER A 1 93 ? 29.868 1.625 -16.588 1.00 88.25 93 SER A CA 1
ATOM 649 C C . SER A 1 93 ? 30.471 1.066 -17.874 1.00 88.25 93 SER A C 1
ATOM 651 O O . SER A 1 93 ? 30.097 -0.017 -18.334 1.00 88.25 93 SER A O 1
ATOM 653 N N . GLY A 1 94 ? 31.411 1.789 -18.473 1.00 88.38 94 GLY A N 1
ATOM 654 C CA . GLY A 1 94 ? 32.027 1.362 -19.725 1.00 88.38 94 GLY A CA 1
ATOM 655 C C . GLY A 1 94 ? 33.127 2.296 -20.203 1.00 88.38 94 GLY A C 1
ATOM 656 O O . GLY A 1 94 ? 33.594 3.159 -19.461 1.00 88.38 94 GLY A O 1
ATOM 657 N N . SER A 1 95 ? 33.531 2.113 -21.461 1.00 87.00 95 SER A N 1
ATOM 658 C CA . SER A 1 95 ? 34.455 3.005 -22.164 1.00 87.00 95 SER A CA 1
ATOM 659 C C . SER A 1 95 ? 33.723 3.717 -23.297 1.00 87.00 95 SER A C 1
ATOM 661 O O . SER A 1 95 ? 33.022 3.070 -24.076 1.00 87.00 95 SER A O 1
ATOM 663 N N . LEU A 1 96 ? 33.878 5.036 -23.387 1.00 86.81 96 LEU A N 1
ATOM 664 C CA . LEU A 1 96 ? 33.450 5.831 -24.534 1.00 86.81 96 LEU A CA 1
ATOM 665 C C . LEU A 1 96 ? 34.583 5.857 -25.552 1.00 86.81 96 LEU A C 1
ATOM 667 O O . LEU A 1 96 ? 35.682 6.312 -25.232 1.00 86.81 96 LEU A O 1
ATOM 671 N N . ALA A 1 97 ? 34.301 5.413 -26.774 1.00 86.44 97 ALA A N 1
ATOM 672 C CA . ALA A 1 97 ? 35.207 5.613 -27.894 1.00 86.44 97 ALA A CA 1
ATOM 673 C C . ALA A 1 97 ? 35.128 7.068 -28.377 1.00 86.44 97 ALA A C 1
ATOM 675 O O . ALA A 1 97 ? 34.046 7.656 -28.457 1.00 86.44 97 ALA A O 1
ATOM 676 N N . ASN A 1 98 ? 36.276 7.652 -28.714 1.00 85.69 98 ASN A N 1
ATOM 677 C CA . ASN A 1 98 ? 36.349 9.041 -29.158 1.00 85.69 98 ASN A CA 1
ATOM 678 C C . ASN A 1 98 ? 35.414 9.326 -30.350 1.00 85.69 98 ASN A C 1
ATOM 680 O O . ASN A 1 98 ? 35.535 8.709 -31.409 1.00 85.69 98 ASN A O 1
ATOM 684 N N . GLY A 1 99 ? 34.515 10.300 -30.192 1.00 83.25 99 GLY A N 1
ATOM 685 C CA . GLY A 1 99 ? 33.571 10.714 -31.233 1.00 83.25 99 GLY A CA 1
ATOM 686 C C . GLY A 1 99 ? 32.411 9.744 -31.493 1.00 83.25 99 GLY A C 1
ATOM 687 O O . GLY A 1 99 ? 31.653 9.976 -32.432 1.00 83.25 99 GLY A O 1
ATOM 688 N N . VAL A 1 100 ? 32.247 8.691 -30.685 1.00 86.00 100 VAL A N 1
ATOM 689 C CA . VAL A 1 100 ? 31.156 7.715 -30.821 1.00 86.00 100 VAL A CA 1
ATOM 690 C C . VAL A 1 100 ? 30.188 7.847 -29.641 1.00 86.00 100 VAL A C 1
ATOM 692 O O . VAL A 1 100 ? 30.567 7.533 -28.509 1.00 86.00 100 VAL A O 1
ATOM 695 N N . PRO A 1 101 ? 28.937 8.288 -29.869 1.00 85.31 101 PRO A N 1
ATOM 696 C CA . PRO A 1 101 ? 27.922 8.316 -28.824 1.00 85.31 101 PRO A CA 1
ATOM 697 C C . PRO A 1 101 ? 27.624 6.906 -28.311 1.00 85.31 101 PRO A C 1
ATOM 699 O O . PRO A 1 101 ? 27.465 5.971 -29.096 1.00 85.31 101 PRO A O 1
ATOM 702 N N . THR A 1 102 ? 27.542 6.749 -26.993 1.00 85.69 102 THR A N 1
ATOM 703 C CA . THR A 1 102 ? 27.113 5.496 -26.356 1.00 85.69 102 THR A CA 1
ATOM 704 C C . THR A 1 102 ? 25.792 5.722 -25.642 1.00 85.69 102 THR A C 1
ATOM 706 O O . THR A 1 102 ? 25.694 6.608 -24.792 1.00 85.69 102 THR A O 1
ATOM 709 N N . GLU A 1 103 ? 24.783 4.919 -25.982 1.00 86.00 103 GLU A N 1
ATOM 710 C CA . GLU A 1 103 ? 23.471 4.983 -25.344 1.00 86.00 103 GLU A CA 1
ATOM 711 C C . GLU A 1 103 ? 23.514 4.395 -23.930 1.00 86.00 103 GLU A C 1
ATOM 713 O O . GLU A 1 103 ? 23.965 3.265 -23.710 1.00 86.00 103 GLU A O 1
ATOM 718 N N . ILE A 1 104 ? 22.983 5.155 -22.976 1.00 84.38 104 ILE A N 1
ATOM 719 C CA . ILE A 1 104 ? 22.682 4.677 -21.632 1.00 84.38 104 ILE A CA 1
ATOM 720 C C . ILE A 1 104 ? 21.179 4.409 -21.570 1.00 84.38 104 ILE A C 1
ATOM 722 O O . ILE A 1 104 ? 20.371 5.318 -21.776 1.00 84.38 104 ILE A O 1
ATOM 726 N N . THR A 1 105 ? 20.797 3.155 -21.314 1.00 80.56 105 THR A N 1
ATOM 727 C CA . THR A 1 105 ? 19.384 2.768 -21.165 1.00 80.56 105 THR A CA 1
ATOM 728 C C . THR A 1 105 ? 19.068 2.577 -19.693 1.00 80.56 105 THR A C 1
ATOM 730 O O . THR A 1 105 ? 19.627 1.699 -19.038 1.00 80.56 105 THR A O 1
ATOM 733 N N . MET A 1 106 ? 18.172 3.413 -19.178 1.00 79.25 106 MET A N 1
ATOM 734 C CA . MET A 1 106 ? 17.776 3.397 -17.776 1.00 79.25 106 MET A CA 1
ATOM 735 C C . MET A 1 106 ? 16.495 2.583 -17.582 1.00 79.25 106 MET A C 1
ATOM 737 O O . MET A 1 106 ? 15.907 2.067 -18.533 1.00 79.25 106 MET A O 1
ATOM 741 N N . ASN A 1 107 ? 16.034 2.487 -16.335 1.00 72.62 107 ASN A N 1
ATOM 742 C CA . ASN A 1 107 ? 14.703 1.955 -16.055 1.00 72.62 107 ASN A CA 1
ATOM 743 C C . ASN A 1 107 ? 13.625 2.945 -16.531 1.00 72.62 107 ASN A C 1
ATOM 745 O O . ASN A 1 107 ? 13.921 4.112 -16.831 1.00 72.62 107 ASN A O 1
ATOM 749 N N . ALA A 1 108 ? 12.366 2.493 -16.555 1.00 63.62 108 ALA A N 1
ATOM 750 C CA . ALA A 1 108 ? 11.236 3.391 -16.779 1.00 63.62 108 ALA A CA 1
ATOM 751 C C . ALA A 1 108 ? 11.286 4.598 -15.809 1.00 63.62 108 ALA A C 1
ATOM 753 O O . ALA A 1 108 ? 11.911 4.469 -14.770 1.00 63.62 108 ALA A O 1
ATOM 754 N N . TYR A 1 109 ? 10.733 5.762 -16.162 1.00 61.47 109 TYR A N 1
ATOM 755 C CA . TYR A 1 109 ? 10.617 7.026 -15.409 1.00 61.47 109 TYR A CA 1
ATOM 756 C C . TYR A 1 109 ? 11.812 7.413 -14.519 1.00 61.47 109 TYR A C 1
ATOM 758 O O . TYR A 1 109 ? 11.654 7.914 -13.407 1.00 61.47 109 TYR A O 1
ATOM 766 N N . SER A 1 110 ? 13.034 7.174 -14.995 1.00 64.75 110 SER A N 1
ATOM 767 C CA . SER A 1 110 ? 14.244 7.560 -14.267 1.00 64.75 110 SER A CA 1
ATOM 768 C C . SER A 1 110 ? 14.484 9.071 -14.367 1.00 64.75 110 SER A C 1
ATOM 770 O O . SER A 1 110 ? 14.344 9.652 -15.443 1.00 64.75 110 SER A O 1
ATOM 772 N N . PHE A 1 111 ? 14.892 9.711 -13.266 1.00 66.94 111 PHE A N 1
ATOM 773 C CA . PHE A 1 111 ? 15.415 11.082 -13.313 1.00 66.94 111 PHE A CA 1
ATOM 774 C C . PHE A 1 111 ? 16.754 11.118 -14.054 1.00 66.94 111 PHE A C 1
ATOM 776 O O . PHE A 1 111 ? 17.494 10.133 -14.029 1.00 66.94 111 PHE A O 1
ATOM 783 N N . PHE A 1 112 ? 17.095 12.259 -14.660 1.00 71.12 112 PHE A N 1
ATOM 784 C CA . PHE A 1 112 ? 18.420 12.453 -15.250 1.00 71.12 112 PHE A CA 1
ATOM 785 C C . PHE A 1 112 ? 19.519 12.145 -14.213 1.00 71.12 112 PHE A C 1
ATOM 787 O O . PHE A 1 112 ? 19.488 12.708 -13.114 1.00 71.12 112 PHE A O 1
ATOM 794 N N . PRO A 1 113 ? 20.461 11.236 -14.519 1.00 74.94 113 PRO A N 1
ATOM 795 C CA . PRO A 1 113 ? 21.452 10.788 -13.554 1.00 74.94 113 PRO A CA 1
ATOM 796 C C . PRO A 1 113 ? 22.605 11.772 -13.405 1.00 74.94 113 PRO A C 1
ATOM 798 O O . PRO A 1 113 ? 22.892 12.575 -14.292 1.00 74.94 113 PRO A O 1
ATOM 801 N N . ASN A 1 114 ? 23.350 11.612 -12.314 1.00 74.50 114 ASN A N 1
ATOM 802 C CA . ASN A 1 114 ? 24.695 12.161 -12.242 1.00 74.50 114 ASN A CA 1
ATOM 803 C C . ASN A 1 114 ? 25.629 11.297 -13.093 1.00 74.50 114 ASN A C 1
ATOM 805 O O . ASN A 1 114 ? 25.607 10.066 -13.017 1.00 74.50 114 ASN A O 1
ATOM 809 N N . VAL A 1 115 ? 26.469 11.956 -13.882 1.00 77.19 115 VAL A N 1
ATOM 810 C CA . VAL A 1 115 ? 27.442 11.304 -14.756 1.00 77.19 115 VAL A CA 1
ATOM 811 C C . VAL A 1 115 ? 28.842 11.647 -14.269 1.00 77.19 115 VAL A C 1
ATOM 813 O O . VAL A 1 115 ? 29.180 12.825 -14.138 1.00 77.19 115 VAL A O 1
ATOM 816 N N . TYR A 1 116 ? 29.669 10.625 -14.044 1.00 79.50 116 TYR A N 1
ATOM 817 C CA . TYR A 1 116 ? 31.054 10.795 -13.619 1.00 79.50 116 TYR A CA 1
ATOM 818 C C . TYR A 1 116 ? 32.011 10.264 -14.683 1.00 79.50 116 TYR A C 1
ATOM 820 O O . TYR A 1 116 ? 31.893 9.127 -15.145 1.00 79.50 116 TYR A O 1
ATOM 828 N N . CYS A 1 117 ? 32.996 11.082 -15.052 1.00 78.19 117 CYS A N 1
ATOM 829 C CA . CYS A 1 117 ? 34.176 10.569 -15.731 1.00 78.19 117 CYS A CA 1
ATOM 830 C C . CYS A 1 117 ? 35.148 10.046 -14.674 1.00 78.19 117 CYS A C 1
ATOM 832 O O . CYS A 1 117 ? 35.455 10.746 -13.709 1.00 78.19 117 CYS A O 1
ATOM 834 N N . LEU A 1 118 ? 35.627 8.818 -14.855 1.00 80.56 118 LEU A N 1
ATOM 835 C CA . LEU A 1 118 ? 36.565 8.185 -13.924 1.00 80.56 118 LEU A CA 1
ATOM 836 C C . LEU A 1 118 ? 38.020 8.627 -14.167 1.00 80.56 118 LEU A C 1
ATOM 838 O O . LEU A 1 118 ? 38.915 8.288 -13.397 1.00 80.56 118 LEU A O 1
ATOM 842 N N . GLU A 1 119 ? 38.252 9.409 -15.221 1.00 78.00 119 GLU A N 1
ATOM 843 C CA . GLU A 1 119 ? 39.545 9.965 -15.609 1.00 78.00 119 GLU A CA 1
ATOM 844 C C . GLU A 1 119 ? 39.486 11.502 -15.660 1.00 78.00 119 GLU A C 1
ATOM 846 O O . GLU A 1 119 ? 38.413 12.106 -15.640 1.00 78.00 119 GLU A O 1
ATOM 851 N N . ALA A 1 120 ? 40.646 12.160 -15.753 1.00 67.06 120 ALA A N 1
ATOM 852 C CA . ALA A 1 120 ? 40.742 13.611 -15.913 1.00 67.06 120 ALA A CA 1
ATOM 853 C C . ALA A 1 120 ? 40.248 14.048 -17.310 1.00 67.06 120 ALA A C 1
ATOM 855 O O . ALA A 1 120 ? 41.038 14.282 -18.224 1.00 67.06 120 ALA A O 1
ATOM 856 N N . ALA A 1 121 ? 38.930 14.105 -17.506 1.00 59.22 121 ALA A N 1
ATOM 857 C CA . ALA A 1 121 ? 38.320 14.533 -18.760 1.00 59.22 121 ALA A CA 1
ATOM 858 C C . ALA A 1 121 ? 38.404 16.050 -18.965 1.00 59.22 121 ALA A C 1
ATOM 860 O O . ALA A 1 121 ? 38.266 16.835 -18.030 1.00 59.22 121 ALA A O 1
ATOM 861 N N . THR A 1 122 ? 38.554 16.463 -20.226 1.00 60.06 122 THR A N 1
ATOM 862 C CA . THR A 1 122 ? 38.416 17.862 -20.653 1.00 60.06 122 THR A CA 1
ATOM 863 C C . THR A 1 122 ? 36.999 18.204 -21.138 1.00 60.06 122 THR A C 1
ATOM 865 O O . THR A 1 122 ? 36.646 19.379 -21.090 1.00 60.06 122 THR A O 1
ATOM 868 N N . SER A 1 123 ? 36.168 17.228 -21.559 1.00 66.62 123 SER A N 1
ATOM 869 C CA . SER A 1 123 ? 34.748 17.454 -21.917 1.00 66.62 123 SER A CA 1
ATOM 870 C C . SER A 1 123 ? 33.932 16.167 -22.166 1.00 66.62 123 SER A C 1
ATOM 872 O O . SER A 1 123 ? 33.981 15.629 -23.269 1.00 66.62 123 SER A O 1
ATOM 874 N N . MET A 1 124 ? 33.106 15.735 -21.206 1.00 68.06 124 MET A N 1
ATOM 875 C CA . MET A 1 124 ? 32.075 14.697 -21.405 1.00 68.06 124 MET A CA 1
ATOM 876 C C . MET A 1 124 ? 30.697 15.366 -21.468 1.00 68.06 124 MET A C 1
ATOM 878 O O . MET A 1 124 ? 30.390 16.197 -20.612 1.00 68.06 124 MET A O 1
ATOM 882 N N . GLN A 1 125 ? 29.895 15.062 -22.490 1.00 74.12 125 GLN A N 1
ATOM 883 C CA . GLN A 1 125 ? 28.644 15.779 -22.778 1.00 74.12 125 GLN A CA 1
ATOM 884 C C . GLN A 1 125 ? 27.488 14.797 -22.999 1.00 74.12 125 GLN A C 1
ATOM 886 O O . GLN A 1 125 ? 27.675 13.757 -23.632 1.00 74.12 125 GLN A O 1
ATOM 891 N N . SER A 1 126 ? 26.297 15.132 -22.497 1.00 73.81 126 SER A N 1
ATOM 892 C CA . SER A 1 126 ? 25.043 14.496 -22.915 1.00 73.81 126 SER A CA 1
ATOM 893 C C . SER A 1 126 ? 24.611 15.095 -24.254 1.00 73.81 126 SER A C 1
ATOM 895 O O . SER A 1 126 ? 24.539 16.321 -24.351 1.00 73.81 126 SER A O 1
ATOM 897 N N . VAL A 1 127 ? 24.356 14.271 -25.275 1.00 70.06 127 VAL A N 1
ATOM 898 C CA . VAL A 1 127 ? 24.162 14.772 -26.659 1.00 70.06 127 VAL A CA 1
ATOM 899 C C . VAL A 1 127 ? 22.785 14.483 -27.258 1.00 70.06 127 VAL A C 1
ATOM 901 O O . VAL A 1 127 ? 22.479 15.035 -28.308 1.00 70.06 127 VAL A O 1
ATOM 904 N N . ASP A 1 128 ? 21.944 13.696 -26.586 1.00 65.75 128 ASP A N 1
ATOM 905 C CA . ASP A 1 128 ? 20.604 13.350 -27.074 1.00 65.75 128 ASP A CA 1
ATOM 906 C C . ASP A 1 128 ? 19.519 13.708 -26.051 1.00 65.75 128 ASP A C 1
ATOM 908 O O . ASP A 1 128 ? 19.687 13.471 -24.849 1.00 65.75 128 ASP A O 1
ATOM 912 N N . ASP A 1 129 ? 18.398 14.238 -26.548 1.00 61.81 129 ASP A N 1
ATOM 913 C CA . ASP A 1 129 ? 17.189 14.491 -25.766 1.00 61.81 129 ASP A CA 1
ATOM 914 C C . ASP A 1 129 ? 16.438 13.179 -25.503 1.00 61.81 129 ASP A C 1
ATOM 916 O O . ASP A 1 129 ? 16.328 12.310 -26.374 1.00 61.81 129 ASP A O 1
ATOM 920 N N . ASN A 1 130 ? 15.889 13.039 -24.294 1.00 57.31 130 ASN A N 1
ATOM 921 C CA . ASN A 1 130 ? 15.061 11.892 -23.938 1.00 57.31 130 ASN A CA 1
ATOM 922 C C . ASN A 1 130 ? 13.855 11.827 -24.892 1.00 57.31 130 ASN A C 1
ATOM 924 O O . ASN A 1 130 ? 13.026 12.735 -24.923 1.00 57.31 130 ASN A O 1
ATOM 928 N N . THR A 1 131 ? 13.765 10.764 -25.690 1.00 50.12 131 THR A N 1
ATOM 929 C CA . THR A 1 131 ? 12.760 10.614 -26.753 1.00 50.12 131 THR A CA 1
ATOM 930 C C . THR A 1 131 ? 11.408 10.170 -26.189 1.00 50.12 131 THR A C 1
ATOM 932 O O . THR A 1 131 ? 10.960 9.069 -26.480 1.00 50.12 131 THR A O 1
ATOM 935 N N . ASP A 1 132 ? 10.793 11.009 -25.345 1.00 51.16 132 ASP A N 1
ATOM 936 C CA . ASP A 1 132 ? 9.396 10.959 -24.850 1.00 51.16 132 ASP A CA 1
ATOM 937 C C . ASP A 1 132 ? 8.842 9.555 -24.513 1.00 51.16 132 ASP A C 1
ATOM 939 O O . ASP A 1 132 ? 7.668 9.226 -24.690 1.00 51.16 132 ASP A O 1
ATOM 943 N N . SER A 1 133 ? 9.731 8.674 -24.064 1.00 55.06 133 SER A N 1
ATOM 944 C CA . SER A 1 133 ? 9.438 7.290 -23.735 1.00 55.06 133 SER A CA 1
ATOM 945 C C . SER A 1 133 ? 9.337 7.180 -22.228 1.00 55.06 133 SER A C 1
ATOM 947 O O . SER A 1 133 ? 10.076 7.830 -21.488 1.00 55.06 133 SER A O 1
ATOM 949 N N . GLN A 1 134 ? 8.482 6.272 -21.758 1.00 59.53 134 GLN A N 1
ATOM 950 C CA . GLN A 1 134 ? 8.464 5.887 -20.350 1.00 59.53 134 GLN A CA 1
ATOM 951 C C . GLN A 1 134 ? 9.837 5.386 -19.887 1.00 59.53 134 GLN A C 1
ATOM 953 O O . GLN A 1 134 ? 10.026 5.281 -18.694 1.00 59.53 134 GLN A O 1
ATOM 958 N N . ILE A 1 135 ? 10.787 5.087 -20.782 1.00 60.56 135 ILE A N 1
ATOM 959 C CA . ILE A 1 135 ? 12.172 4.702 -20.487 1.00 60.56 135 ILE A CA 1
ATOM 960 C C . ILE A 1 135 ? 13.101 5.903 -20.689 1.00 60.56 135 ILE A C 1
ATOM 962 O O . ILE A 1 135 ? 13.235 6.386 -21.812 1.00 60.56 135 ILE A O 1
ATOM 966 N N . GLY A 1 136 ? 13.792 6.330 -19.625 1.00 67.12 136 GLY A N 1
ATOM 967 C CA . GLY A 1 136 ? 14.815 7.374 -19.715 1.00 67.12 136 GLY A CA 1
ATOM 968 C C . GLY A 1 136 ? 16.020 6.894 -20.527 1.00 67.12 136 GLY A C 1
ATOM 969 O O . GLY A 1 136 ? 16.629 5.871 -20.200 1.00 67.12 136 GLY A O 1
ATOM 970 N N . ARG A 1 137 ? 16.361 7.612 -21.600 1.00 72.19 137 ARG A N 1
ATOM 971 C CA . ARG A 1 137 ? 17.546 7.343 -22.430 1.00 72.19 137 ARG A CA 1
ATOM 972 C C . ARG A 1 137 ? 18.269 8.649 -22.728 1.00 72.19 137 ARG A C 1
ATOM 974 O O . ARG A 1 137 ? 17.631 9.664 -22.984 1.00 72.19 137 ARG A O 1
ATOM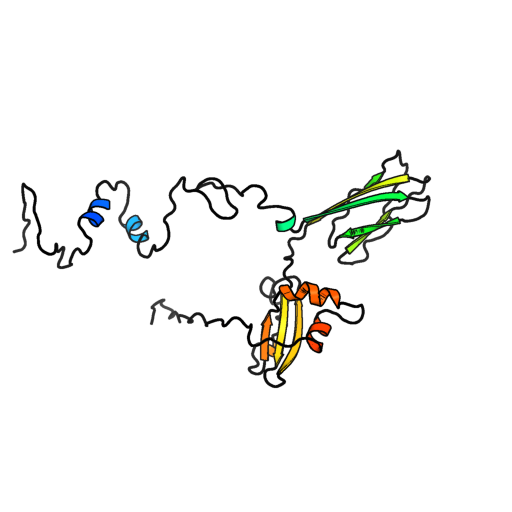 981 N N . PHE A 1 138 ? 19.595 8.605 -22.711 1.00 77.31 138 PHE A N 1
ATOM 982 C CA . PHE A 1 138 ? 20.461 9.686 -23.179 1.00 77.31 138 PHE A CA 1
ATOM 983 C C . PHE A 1 138 ? 21.778 9.083 -23.674 1.00 77.31 138 PHE A C 1
ATOM 985 O O . PHE A 1 138 ? 22.175 7.997 -23.237 1.00 77.31 138 PHE A O 1
ATOM 992 N N . ALA A 1 139 ? 22.460 9.773 -24.584 1.00 81.25 139 ALA A N 1
ATOM 993 C CA . ALA A 1 139 ? 23.777 9.362 -25.045 1.00 81.25 139 ALA A CA 1
ATOM 994 C C . ALA A 1 139 ? 24.876 10.215 -24.422 1.00 81.25 139 ALA A C 1
ATOM 996 O O . ALA A 1 139 ? 24.741 11.434 -24.275 1.00 81.25 139 ALA A O 1
ATOM 997 N N . LEU A 1 140 ? 25.989 9.559 -24.107 1.00 85.06 140 LEU A N 1
ATOM 998 C CA . LEU A 1 140 ? 27.231 10.213 -23.721 1.00 85.06 140 LEU A CA 1
ATOM 999 C C . LEU A 1 140 ? 28.202 10.240 -24.894 1.00 85.06 140 LEU A C 1
ATOM 1001 O O . LEU A 1 140 ? 28.377 9.238 -25.589 1.00 85.06 140 LEU A O 1
ATOM 1005 N N . LEU A 1 141 ? 28.873 11.376 -25.066 1.00 84.06 141 LEU A N 1
ATOM 1006 C CA . LEU A 1 141 ? 29.946 11.557 -26.037 1.00 84.06 141 LEU A CA 1
ATOM 1007 C C . LEU A 1 141 ? 31.183 12.144 -25.368 1.00 84.06 141 LEU A C 1
ATOM 1009 O O . LEU A 1 141 ? 31.100 13.018 -24.500 1.00 84.06 141 LEU A O 1
ATOM 1013 N N . GL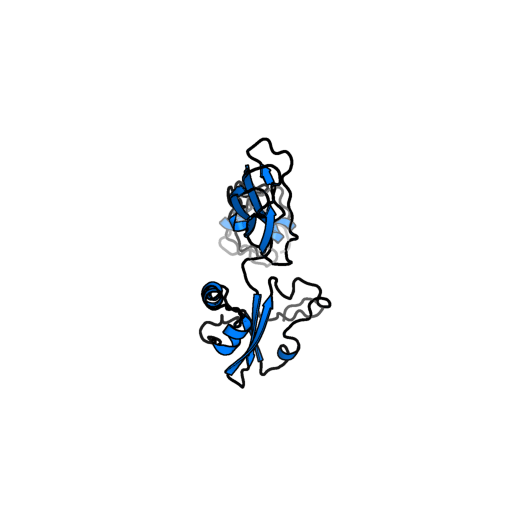N A 1 142 ? 32.335 11.684 -25.842 1.00 81.44 142 GLN A N 1
ATOM 1014 C CA . GLN A 1 142 ? 33.647 12.193 -25.482 1.00 81.44 142 GLN A CA 1
ATOM 1015 C C . GLN A 1 142 ? 34.398 12.611 -26.750 1.00 81.44 142 GLN A C 1
ATOM 1017 O O . GLN A 1 142 ? 34.451 11.864 -27.728 1.00 81.44 142 GLN A O 1
ATOM 1022 N N . SER A 1 143 ? 34.990 13.807 -26.719 1.00 73.62 143 SER A N 1
ATOM 1023 C CA . SER A 1 143 ? 35.693 14.425 -27.857 1.00 73.62 143 SER A CA 1
ATOM 1024 C C . SER A 1 143 ? 37.215 14.532 -27.675 1.00 73.62 143 SER A C 1
ATOM 1026 O O . SER A 1 143 ? 37.903 15.085 -28.534 1.00 73.62 143 SER A O 1
ATOM 1028 N N . ALA A 1 144 ? 37.759 14.005 -26.571 1.00 72.81 144 ALA A N 1
ATOM 1029 C CA . ALA A 1 144 ? 39.186 14.053 -26.245 1.00 72.81 144 ALA A CA 1
ATOM 1030 C C . ALA A 1 144 ? 39.739 12.677 -25.821 1.00 72.81 144 ALA A C 1
ATOM 1032 O O . ALA A 1 144 ? 40.163 12.481 -24.674 1.00 72.81 144 ALA A O 1
ATOM 1033 N N . GLY A 1 145 ? 39.726 11.732 -26.769 1.00 79.62 145 GLY A N 1
ATOM 1034 C CA . GLY A 1 145 ? 40.257 10.371 -26.608 1.00 79.62 145 GLY A CA 1
ATOM 1035 C C . GLY A 1 145 ? 39.335 9.444 -25.815 1.00 79.62 145 GLY A C 1
ATOM 1036 O O . GLY A 1 145 ? 38.362 9.906 -25.227 1.00 79.62 145 GLY A O 1
ATOM 1037 N N . ASP A 1 146 ? 39.645 8.147 -25.799 1.00 83.31 146 ASP A N 1
ATOM 1038 C CA . ASP A 1 146 ? 38.820 7.149 -25.106 1.00 83.31 146 ASP A CA 1
ATOM 1039 C C . ASP A 1 146 ? 38.837 7.367 -23.586 1.00 83.31 146 ASP A C 1
ATOM 1041 O O . ASP A 1 146 ? 39.870 7.753 -23.017 1.00 83.31 146 ASP A O 1
ATOM 1045 N N . ARG A 1 147 ? 37.686 7.151 -22.934 1.00 83.12 147 ARG A N 1
ATOM 1046 C CA . ARG A 1 147 ? 37.505 7.415 -21.496 1.00 83.12 147 ARG A CA 1
ATOM 1047 C C . ARG A 1 147 ? 36.568 6.433 -20.819 1.00 83.12 147 ARG A C 1
ATOM 1049 O O . ARG A 1 147 ? 35.505 6.119 -21.350 1.00 83.12 147 ARG A O 1
ATOM 1056 N N . ALA A 1 148 ? 36.918 6.059 -19.591 1.00 85.31 148 ALA A N 1
ATOM 1057 C CA . ALA A 1 148 ? 36.017 5.345 -18.700 1.00 85.31 148 ALA A CA 1
ATOM 1058 C C . ALA A 1 148 ? 34.949 6.267 -18.081 1.00 85.31 148 ALA A C 1
ATOM 1060 O O . ALA A 1 148 ? 35.221 7.418 -17.713 1.00 85.31 148 ALA A O 1
ATOM 1061 N N . TYR A 1 149 ? 33.740 5.733 -17.922 1.00 87.25 149 TYR A N 1
ATOM 1062 C CA . TYR A 1 149 ? 32.612 6.422 -17.298 1.00 87.25 149 TYR A CA 1
ATOM 1063 C C . TYR A 1 149 ? 31.867 5.517 -16.316 1.00 87.25 149 TYR A C 1
ATOM 1065 O O . TYR A 1 149 ? 31.872 4.291 -16.460 1.00 87.25 149 TYR A O 1
ATOM 1073 N N . ASP A 1 150 ? 31.187 6.148 -15.359 1.00 84.50 150 ASP A N 1
ATOM 1074 C CA . ASP A 1 150 ? 30.180 5.512 -14.511 1.00 84.50 150 ASP A CA 1
ATOM 1075 C C . ASP A 1 150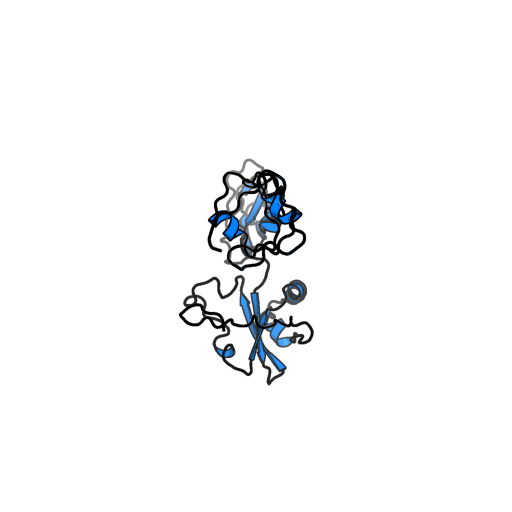 ? 28.917 6.380 -14.457 1.00 84.50 150 ASP A C 1
ATOM 1077 O O . ASP A 1 150 ? 28.986 7.599 -14.253 1.00 84.50 150 ASP A O 1
ATOM 1081 N N . VAL A 1 151 ? 27.761 5.750 -14.659 1.00 82.31 151 VAL A N 1
ATOM 1082 C CA . VAL A 1 151 ? 26.443 6.378 -14.521 1.00 82.31 151 VAL A CA 1
ATOM 1083 C C . VAL A 1 151 ? 25.653 5.621 -13.469 1.00 82.31 151 VAL A C 1
ATOM 1085 O O . VAL A 1 151 ? 25.552 4.395 -13.515 1.00 82.31 151 VAL A O 1
ATOM 1088 N N . GLN A 1 152 ? 25.054 6.367 -12.544 1.00 78.31 152 GLN A N 1
ATOM 1089 C CA . GLN A 1 152 ? 24.208 5.828 -11.486 1.00 78.31 152 GLN A CA 1
ATOM 1090 C C . GLN A 1 152 ? 22.879 6.570 -11.462 1.00 78.31 152 GLN A C 1
ATOM 1092 O O . GLN A 1 152 ? 22.843 7.799 -11.543 1.00 78.31 152 GLN A O 1
ATOM 1097 N N . TRP A 1 153 ? 21.781 5.830 -11.320 1.00 75.00 153 TRP A N 1
ATOM 1098 C CA . TRP A 1 153 ? 20.446 6.410 -11.240 1.00 75.00 153 TRP A CA 1
ATOM 1099 C C . TRP A 1 153 ? 19.570 5.758 -10.189 1.00 75.00 153 TRP A C 1
ATOM 1101 O O . TRP A 1 153 ? 19.768 4.612 -9.776 1.00 75.00 153 TRP A O 1
ATOM 1111 N N . ARG A 1 154 ? 18.559 6.522 -9.781 1.00 59.78 154 ARG A N 1
ATOM 1112 C CA . ARG A 1 154 ? 17.490 6.075 -8.901 1.00 59.78 154 ARG A CA 1
ATOM 1113 C C . ARG A 1 154 ? 16.150 6.389 -9.550 1.00 59.78 154 ARG A C 1
ATOM 1115 O O . ARG A 1 154 ? 15.898 7.518 -9.958 1.00 59.78 154 ARG A O 1
ATOM 1122 N N . TYR A 1 155 ? 15.314 5.368 -9.628 1.00 67.44 155 TYR A N 1
ATOM 1123 C CA . TYR A 1 155 ? 13.912 5.479 -9.990 1.00 67.44 155 TYR A CA 1
ATOM 1124 C C . TYR A 1 155 ? 13.089 5.828 -8.749 1.00 67.44 155 TYR A C 1
ATOM 1126 O O . TYR A 1 155 ? 13.351 5.263 -7.688 1.00 67.44 155 TYR A O 1
ATOM 1134 N N . VAL A 1 156 ? 12.119 6.733 -8.876 1.00 57.12 156 VAL A N 1
ATOM 1135 C CA . VAL A 1 156 ? 11.073 6.954 -7.871 1.00 57.12 156 VAL A CA 1
ATOM 1136 C C . VAL A 1 156 ? 9.766 7.149 -8.617 1.00 57.12 156 VAL A C 1
ATOM 1138 O O . VAL A 1 156 ? 9.594 8.166 -9.285 1.00 57.12 156 VAL A O 1
ATOM 1141 N N . THR A 1 157 ? 8.840 6.204 -8.495 1.00 58.47 157 THR A N 1
ATOM 1142 C CA . THR A 1 157 ? 7.450 6.454 -8.883 1.00 58.47 157 THR A CA 1
ATOM 1143 C C . THR A 1 157 ? 6.536 6.134 -7.731 1.00 58.47 157 THR A C 1
ATOM 1145 O O . THR A 1 157 ? 6.633 5.066 -7.143 1.00 58.47 157 THR A O 1
ATOM 1148 N N . ALA A 1 158 ? 5.601 7.042 -7.477 1.00 51.44 158 ALA A N 1
ATOM 1149 C CA . ALA A 1 158 ? 4.457 6.784 -6.618 1.00 51.44 158 ALA A CA 1
ATOM 1150 C C . ALA A 1 158 ? 3.319 6.057 -7.363 1.00 51.44 158 ALA A C 1
ATOM 1152 O O . ALA A 1 158 ? 2.251 5.876 -6.793 1.00 51.44 158 ALA A O 1
ATOM 1153 N N . SER A 1 159 ? 3.515 5.675 -8.634 1.00 54.12 159 SER A N 1
ATOM 1154 C CA . SER A 1 159 ? 2.508 4.924 -9.384 1.00 54.12 159 SER A CA 1
ATOM 1155 C C . SER A 1 159 ? 2.445 3.495 -8.860 1.00 54.12 159 SER A C 1
ATOM 1157 O O . SER A 1 159 ? 3.453 2.781 -8.894 1.00 54.12 159 SER A O 1
ATOM 1159 N N . ASP A 1 160 ? 1.264 3.102 -8.403 1.00 55.69 160 ASP A N 1
ATOM 1160 C CA . ASP A 1 160 ? 0.943 1.744 -7.984 1.00 55.69 160 ASP A CA 1
ATOM 1161 C C . ASP A 1 160 ? 1.345 0.742 -9.097 1.00 55.69 160 ASP A C 1
ATOM 1163 O O . ASP A 1 160 ? 1.114 1.014 -10.282 1.00 55.69 160 ASP A O 1
ATOM 1167 N N . PRO A 1 161 ? 1.999 -0.400 -8.802 1.00 59.47 161 PRO A N 1
ATOM 1168 C CA . PRO A 1 161 ? 2.204 -1.457 -9.792 1.00 59.47 161 PRO A CA 1
ATOM 1169 C C . PRO A 1 161 ? 0.884 -2.058 -10.272 1.00 59.47 161 PRO A C 1
ATOM 1171 O O . PRO A 1 161 ? 0.876 -2.743 -11.302 1.00 59.47 161 PRO A O 1
ATOM 1174 N N . GLU A 1 162 ? -0.197 -1.857 -9.518 1.00 65.56 162 GLU A N 1
ATOM 1175 C CA . GLU A 1 162 ? -1.531 -2.277 -9.890 1.00 65.56 162 GLU A CA 1
ATOM 1176 C C . GLU A 1 162 ? -1.993 -1.523 -11.135 1.00 65.56 162 GLU A C 1
ATOM 1178 O O . GLU A 1 162 ? -2.039 -0.296 -11.198 1.00 65.56 162 GLU A O 1
ATOM 1183 N N . ARG A 1 163 ? -2.331 -2.287 -12.175 1.00 70.06 163 ARG A N 1
ATOM 1184 C CA . ARG A 1 163 ? -2.898 -1.737 -13.398 1.00 70.06 163 ARG A CA 1
ATOM 1185 C C . ARG A 1 163 ? -4.404 -1.730 -13.262 1.00 70.06 163 ARG A C 1
ATOM 1187 O O . ARG A 1 163 ? -5.033 -2.763 -13.040 1.00 70.06 163 ARG A O 1
ATOM 1194 N N . TRP A 1 164 ? -4.992 -0.571 -13.497 1.00 76.25 164 TRP A N 1
ATOM 1195 C CA . TRP A 1 164 ? -6.434 -0.429 -13.542 1.00 76.25 164 TRP A CA 1
ATOM 1196 C C . TRP A 1 164 ? -6.921 -0.797 -14.936 1.00 76.25 164 TRP A C 1
ATOM 1198 O O . TRP A 1 164 ? -6.968 0.043 -15.835 1.00 76.25 164 TRP A O 1
ATOM 1208 N N . ILE A 1 165 ? -7.232 -2.081 -15.130 1.00 81.94 165 ILE A N 1
ATOM 1209 C CA . ILE A 1 165 ? -7.787 -2.586 -16.386 1.00 81.94 165 ILE A CA 1
ATOM 1210 C C . ILE A 1 165 ? -9.240 -2.971 -16.160 1.00 81.94 165 ILE A C 1
ATOM 1212 O O . ILE A 1 165 ? -9.552 -3.946 -15.477 1.00 81.94 165 ILE A O 1
ATOM 1216 N N . PHE A 1 166 ? -10.125 -2.204 -16.774 1.00 84.44 166 PHE A N 1
ATOM 1217 C CA . PHE A 1 166 ? -11.556 -2.412 -16.700 1.00 84.44 166 PHE A CA 1
ATOM 1218 C C . PHE A 1 166 ? -12.072 -2.932 -18.035 1.00 84.44 166 PHE A C 1
ATOM 1220 O O . PHE A 1 166 ? -11.629 -2.502 -19.104 1.00 84.44 166 PHE A O 1
ATOM 1227 N N . VAL A 1 167 ? -13.045 -3.834 -17.981 1.00 87.88 167 VAL A N 1
ATOM 1228 C CA . VAL A 1 167 ? -13.676 -4.397 -19.173 1.00 87.88 167 VAL A CA 1
ATOM 1229 C C . VAL A 1 167 ? -15.177 -4.195 -19.140 1.00 87.88 167 VAL A C 1
ATOM 1231 O O . VAL A 1 167 ? -15.815 -4.456 -18.124 1.00 87.88 167 VAL A O 1
ATOM 1234 N N . ALA A 1 168 ? -15.737 -3.754 -20.266 1.00 89.12 168 ALA A N 1
ATOM 1235 C CA . ALA A 1 168 ? -17.171 -3.791 -20.495 1.00 89.12 168 ALA A CA 1
ATOM 1236 C C . ALA A 1 168 ? -17.516 -5.124 -21.152 1.00 89.12 168 ALA A C 1
ATOM 1238 O O . ALA A 1 168 ? -17.123 -5.407 -22.290 1.00 89.12 168 ALA A O 1
ATOM 1239 N N . TYR A 1 169 ? -18.244 -5.941 -20.413 1.00 89.56 169 TYR A N 1
ATOM 1240 C CA . TYR A 1 169 ? -18.704 -7.245 -20.838 1.00 89.56 169 TYR A CA 1
ATOM 1241 C C . TYR A 1 169 ? -20.177 -7.161 -21.241 1.00 89.56 169 TYR A C 1
ATOM 1243 O O . TYR A 1 169 ? -21.005 -6.648 -20.491 1.00 89.56 169 TYR A O 1
ATOM 1251 N N . SER A 1 170 ? -20.500 -7.647 -22.438 1.00 91.19 170 SER A N 1
ATOM 1252 C CA . SER A 1 170 ? -21.876 -7.740 -22.918 1.00 91.19 170 SER A CA 1
ATOM 1253 C C . SER A 1 170 ? -22.501 -9.042 -22.438 1.00 91.19 170 SER A C 1
ATOM 1255 O O . SER A 1 170 ? -22.041 -10.125 -22.803 1.00 91.19 170 SER A O 1
ATOM 1257 N N . LYS A 1 171 ? -23.598 -8.939 -21.686 1.00 89.31 171 LYS A N 1
ATOM 1258 C CA . LYS A 1 171 ? -24.401 -10.092 -21.254 1.00 89.31 171 LYS A CA 1
ATOM 1259 C C . LYS A 1 171 ? -25.171 -10.744 -22.393 1.00 89.31 171 LYS A C 1
ATOM 1261 O O . LYS A 1 171 ? -25.510 -11.918 -22.304 1.00 89.31 171 LYS A O 1
ATOM 1266 N N . VAL A 1 172 ? -25.460 -9.977 -23.441 1.00 92.25 172 VAL A N 1
ATOM 1267 C CA . VAL A 1 172 ? -26.215 -10.446 -24.608 1.00 92.25 172 VAL A CA 1
ATOM 1268 C C . VAL A 1 172 ? -25.314 -11.243 -25.545 1.00 92.25 172 VAL A C 1
ATOM 1270 O O . VAL A 1 172 ? -25.697 -12.316 -26.000 1.00 92.25 172 VAL A O 1
ATOM 1273 N N . GLU A 1 173 ? -24.114 -10.731 -25.825 1.00 90.38 173 GLU A N 1
ATOM 1274 C CA . GLU A 1 173 ? -23.170 -11.369 -26.752 1.00 90.38 173 GLU A CA 1
ATOM 1275 C C . GLU A 1 173 ? -22.183 -12.319 -26.058 1.00 90.38 173 GLU A C 1
ATOM 1277 O O . GLU A 1 173 ? -21.355 -12.925 -26.733 1.00 90.38 173 GLU A O 1
ATOM 1282 N N . ASP A 1 174 ? -22.270 -12.433 -24.729 1.00 89.19 174 ASP A N 1
ATOM 1283 C CA . ASP A 1 174 ? -21.401 -13.241 -23.865 1.00 89.19 174 ASP A CA 1
ATOM 1284 C C . ASP A 1 174 ? -19.902 -13.006 -24.120 1.00 89.19 174 ASP A C 1
ATOM 1286 O O . ASP A 1 174 ? -19.106 -13.939 -24.185 1.00 89.19 174 ASP A O 1
ATOM 1290 N N . LYS A 1 175 ? -19.505 -11.740 -24.302 1.00 90.50 175 LYS A N 1
ATOM 1291 C CA . LYS A 1 175 ? -18.117 -11.388 -24.633 1.00 90.50 175 LYS A CA 1
ATOM 1292 C C . LYS A 1 175 ? -17.704 -10.005 -24.154 1.00 90.50 175 LYS A C 1
ATOM 1294 O O . LYS A 1 175 ? -18.533 -9.116 -23.938 1.00 90.50 175 LYS A O 1
ATOM 1299 N N . ILE A 1 176 ? -16.394 -9.811 -24.044 1.00 90.88 176 ILE A N 1
ATOM 1300 C CA . ILE A 1 176 ? -15.792 -8.504 -23.777 1.00 90.88 176 ILE A CA 1
ATOM 1301 C C . ILE A 1 176 ? -15.910 -7.641 -25.040 1.00 90.88 176 ILE A C 1
ATOM 1303 O O . ILE A 1 176 ? -15.504 -8.052 -26.122 1.00 90.88 176 ILE A O 1
ATOM 1307 N N . GLN A 1 177 ? -16.475 -6.443 -24.901 1.00 90.31 177 GLN A N 1
ATOM 1308 C CA . GLN A 1 177 ? -16.683 -5.497 -26.009 1.00 90.31 177 GLN A CA 1
ATOM 1309 C C . GLN A 1 177 ? -15.758 -4.288 -25.929 1.00 90.31 177 GLN A C 1
ATOM 1311 O O . GLN A 1 177 ? -15.443 -3.663 -26.941 1.00 90.31 177 GLN A O 1
ATOM 1316 N N . HIS A 1 178 ? -15.340 -3.931 -24.717 1.00 87.19 178 HIS A N 1
ATOM 1317 C CA . HIS A 1 178 ? -14.490 -2.778 -24.492 1.00 87.19 178 HIS A CA 1
ATOM 1318 C C . HIS A 1 178 ? -13.497 -3.060 -23.377 1.00 87.19 178 HIS A C 1
ATOM 1320 O O . HIS A 1 178 ? -13.837 -3.707 -22.389 1.00 87.19 178 HIS A O 1
ATOM 1326 N N . VAL A 1 179 ? -12.283 -2.546 -23.537 1.00 86.19 179 VAL A N 1
ATOM 1327 C CA . VAL A 1 179 ? -11.223 -2.621 -22.534 1.00 86.19 179 VAL A CA 1
ATOM 1328 C C . VAL A 1 179 ? -10.659 -1.225 -22.380 1.00 86.19 179 VAL A C 1
ATOM 1330 O O . VAL A 1 179 ? -10.270 -0.606 -23.371 1.00 86.19 179 VAL A O 1
ATOM 1333 N N . TRP A 1 180 ? -10.601 -0.755 -21.143 1.00 81.75 180 TRP A N 1
ATOM 1334 C CA . TRP A 1 180 ? -9.946 0.490 -20.788 1.00 81.75 180 TRP A CA 1
ATOM 1335 C C . TRP A 1 180 ? -8.831 0.210 -19.790 1.00 81.75 180 TRP A C 1
ATOM 1337 O O . TRP A 1 180 ? -8.998 -0.588 -18.868 1.00 81.75 180 TRP A O 1
ATOM 1347 N N . GLU A 1 181 ? -7.693 0.861 -19.993 1.00 76.50 181 GLU A N 1
ATOM 1348 C CA . GLU A 1 181 ? -6.505 0.719 -19.162 1.00 76.50 181 GLU A CA 1
ATOM 1349 C C . GLU A 1 181 ? -6.049 2.093 -18.680 1.00 76.50 181 GLU A C 1
ATOM 1351 O O . GLU A 1 181 ? -6.011 3.050 -19.454 1.00 76.50 181 GLU A O 1
ATOM 1356 N N . SER A 1 182 ? -5.674 2.180 -17.409 1.00 69.44 182 SER A N 1
ATOM 1357 C CA . SER A 1 182 ? -5.048 3.365 -16.835 1.00 69.44 182 SER A CA 1
ATOM 1358 C C . SER A 1 182 ? -3.953 2.979 -15.849 1.00 69.44 182 SER A C 1
ATOM 1360 O O . SER A 1 182 ? -3.932 1.870 -15.307 1.00 69.44 182 SER A O 1
ATOM 1362 N N . GLY A 1 183 ? -3.005 3.901 -15.668 1.00 64.75 183 GLY A N 1
ATOM 1363 C CA . GLY A 1 183 ? -2.023 3.823 -14.589 1.00 64.75 183 GLY A CA 1
ATOM 1364 C C . GLY A 1 183 ? -2.651 4.083 -13.221 1.00 64.75 183 GLY A C 1
ATOM 1365 O O . GLY A 1 183 ? -2.250 3.445 -12.261 1.00 64.75 183 GLY A O 1
ATOM 1366 N N . ASP A 1 184 ? -3.687 4.924 -13.164 1.00 60.56 184 ASP A N 1
ATOM 1367 C CA . ASP A 1 184 ? -4.349 5.346 -11.926 1.00 60.56 184 ASP A CA 1
ATOM 1368 C C . ASP A 1 184 ? -5.859 5.072 -11.952 1.00 60.56 184 ASP A C 1
ATOM 1370 O O . ASP A 1 184 ? -6.483 4.987 -13.019 1.00 60.56 184 ASP A O 1
ATOM 1374 N N . HIS A 1 185 ? -6.459 4.958 -10.763 1.00 62.84 185 HIS A N 1
ATOM 1375 C CA . HIS A 1 185 ? -7.889 4.702 -10.617 1.00 62.84 185 HIS A CA 1
ATOM 1376 C C . HIS A 1 185 ? -8.727 5.873 -11.177 1.00 62.84 185 HIS A C 1
ATOM 1378 O O . HIS A 1 185 ? -8.499 7.024 -10.794 1.00 62.84 185 HIS A O 1
ATOM 1384 N N . PRO A 1 186 ? -9.766 5.610 -11.995 1.00 58.47 186 PRO A N 1
ATOM 1385 C CA . PRO A 1 186 ? -10.542 6.640 -12.698 1.00 58.47 186 PRO A CA 1
ATOM 1386 C C . PRO A 1 186 ? -11.351 7.595 -11.802 1.00 58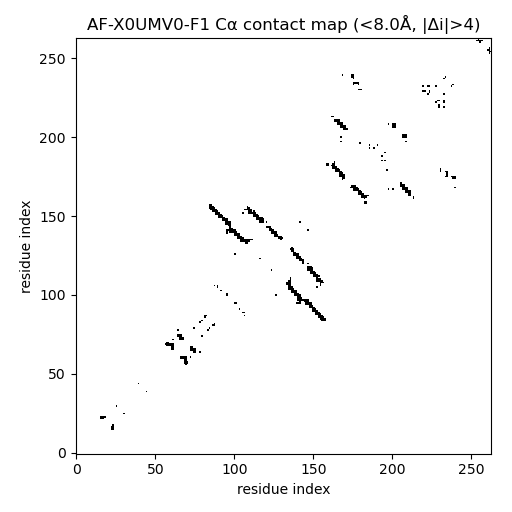.47 186 PRO A C 1
ATOM 1388 O O . PRO A 1 186 ? -11.887 8.571 -12.305 1.00 58.47 186 PRO A O 1
ATOM 1391 N N . PHE A 1 187 ? -11.470 7.334 -10.495 1.00 57.09 187 PHE A N 1
ATOM 1392 C CA . PHE A 1 187 ? -12.184 8.219 -9.552 1.00 57.09 187 PHE A CA 1
ATOM 1393 C C . PHE A 1 187 ? -11.275 9.137 -8.721 1.00 57.09 187 PHE A C 1
ATOM 1395 O O . PHE A 1 187 ? -11.778 9.873 -7.878 1.00 57.09 187 PHE A O 1
ATOM 1402 N N . MET A 1 188 ? -9.954 9.088 -8.915 1.00 48.72 188 MET A N 1
ATOM 1403 C CA . MET A 1 188 ? -9.010 9.937 -8.169 1.00 48.72 188 MET A CA 1
ATOM 1404 C C . MET A 1 188 ? -8.698 11.267 -8.881 1.00 48.72 188 MET A C 1
ATOM 1406 O O . MET A 1 188 ? -7.932 12.068 -8.352 1.00 48.72 188 MET A O 1
ATOM 1410 N N . GLN A 1 189 ? -9.248 11.502 -10.075 1.00 54.94 189 GLN A N 1
ATOM 1411 C CA . GLN A 1 189 ? -8.938 12.660 -10.922 1.00 54.94 189 GLN A CA 1
ATOM 1412 C C . GLN A 1 189 ? -10.216 13.449 -11.249 1.00 54.94 189 GLN A C 1
ATOM 1414 O O . GLN A 1 189 ? -11.320 12.917 -11.119 1.00 54.94 189 GLN A O 1
ATOM 1419 N N . ASP A 1 190 ? -10.064 14.726 -11.617 1.00 57.16 190 ASP A N 1
ATOM 1420 C CA . ASP A 1 190 ? -11.176 15.620 -11.963 1.00 57.16 190 ASP A CA 1
ATOM 1421 C C . ASP A 1 190 ? -12.067 14.9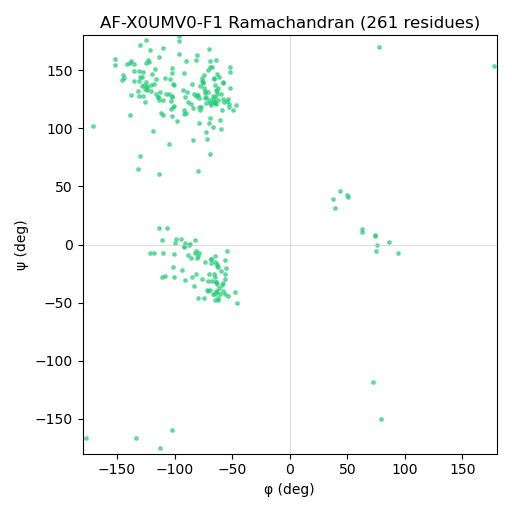69 -13.049 1.00 57.16 190 ASP A C 1
ATOM 1423 O O . ASP A 1 190 ? -11.559 14.634 -14.127 1.00 57.16 190 ASP A O 1
ATOM 1427 N N . PRO A 1 191 ? -13.375 14.759 -12.791 1.00 57.00 191 PRO A N 1
ATOM 1428 C CA . PRO A 1 191 ? -14.293 14.130 -13.741 1.00 57.00 191 PRO A CA 1
ATOM 1429 C C . PRO A 1 191 ? -14.369 14.832 -15.102 1.00 57.00 191 PRO A C 1
ATOM 1431 O O . PRO A 1 191 ? -14.717 14.186 -16.094 1.00 57.00 191 PRO A O 1
ATOM 1434 N N . ASP A 1 192 ? -14.060 16.131 -15.147 1.00 62.69 192 ASP A N 1
ATOM 1435 C CA . ASP A 1 192 ? -14.090 16.930 -16.371 1.00 62.69 192 ASP A CA 1
ATOM 1436 C C . ASP A 1 192 ? -12.818 16.747 -17.219 1.00 62.69 192 ASP A C 1
ATOM 1438 O O . ASP A 1 192 ? -12.860 16.896 -18.443 1.00 62.69 192 ASP A O 1
ATOM 1442 N N . GLU A 1 193 ? -11.694 16.380 -16.596 1.00 54.94 193 GLU A N 1
ATOM 1443 C CA . GLU A 1 193 ? -10.404 16.171 -17.266 1.00 54.94 193 GLU A CA 1
ATOM 1444 C C . GLU A 1 193 ? -10.220 14.705 -17.709 1.00 54.94 193 GLU A C 1
ATOM 1446 O O . GLU A 1 193 ? -9.639 14.436 -18.764 1.00 54.94 193 GLU A O 1
ATOM 1451 N N . PHE A 1 194 ? -10.806 13.756 -16.965 1.00 57.91 194 PHE A N 1
ATOM 1452 C CA . PHE A 1 194 ? -10.781 12.318 -17.266 1.00 57.91 194 PHE A CA 1
ATOM 1453 C C . PHE A 1 194 ? -12.193 11.714 -17.220 1.00 57.91 194 PHE A C 1
ATOM 1455 O O . PHE A 1 194 ? -12.553 11.015 -16.267 1.00 57.91 194 PHE A O 1
ATOM 1462 N N . PRO A 1 195 ? -13.021 11.958 -18.255 1.00 59.62 195 PRO A N 1
ATOM 1463 C CA . PRO A 1 195 ? -14.395 11.480 -18.285 1.00 59.62 195 PRO A CA 1
ATOM 1464 C C . PRO A 1 195 ? -14.455 9.957 -18.160 1.00 59.62 195 PRO A C 1
ATOM 1466 O O . PRO A 1 195 ? -13.663 9.235 -18.771 1.00 59.62 195 PRO A O 1
ATOM 1469 N N . ASN A 1 196 ? -15.429 9.466 -17.383 1.00 65.06 196 ASN A N 1
ATOM 1470 C CA . ASN A 1 196 ? -15.584 8.036 -17.128 1.00 65.06 196 ASN A CA 1
ATOM 1471 C C . ASN A 1 196 ? -15.636 7.258 -18.467 1.00 65.06 196 ASN A C 1
ATOM 1473 O O . ASN A 1 196 ? -16.561 7.452 -19.268 1.00 65.06 196 ASN A O 1
ATOM 1477 N N . PRO A 1 197 ? -14.678 6.344 -18.704 1.00 67.12 197 PRO A N 1
ATOM 1478 C CA . PRO A 1 197 ? -14.530 5.645 -19.981 1.00 67.12 197 PRO A CA 1
ATOM 1479 C C . PRO A 1 197 ? -15.682 4.672 -20.269 1.00 67.12 197 PRO A C 1
ATOM 1481 O O . PRO A 1 197 ? -15.844 4.205 -21.394 1.00 67.12 197 PRO A O 1
ATOM 1484 N N . PHE A 1 198 ? -16.513 4.387 -19.265 1.00 71.62 198 PHE A N 1
ATOM 1485 C CA . PHE A 1 198 ? -17.674 3.513 -19.353 1.00 71.62 198 PHE A CA 1
ATOM 1486 C C . PHE A 1 198 ? -19.005 4.259 -19.330 1.00 71.62 198 PHE A C 1
ATOM 1488 O O . PHE A 1 198 ? -20.031 3.612 -19.162 1.00 71.62 198 PHE A O 1
ATOM 1495 N N . THR A 1 199 ? -19.041 5.583 -19.514 1.00 71.44 199 THR A N 1
ATOM 1496 C CA . THR A 1 199 ? -20.302 6.361 -19.544 1.00 71.44 199 THR A CA 1
ATOM 1497 C C . THR A 1 199 ? -21.375 5.741 -20.444 1.00 71.44 199 THR A C 1
ATOM 1499 O O . THR A 1 199 ? -22.529 5.644 -20.043 1.00 71.44 199 THR A O 1
ATOM 1502 N N . GLN A 1 200 ? -20.994 5.234 -21.617 1.00 76.81 200 GLN A N 1
ATOM 1503 C CA . GLN A 1 200 ? -21.914 4.583 -22.561 1.00 76.81 200 GLN A CA 1
ATOM 1504 C C . GLN A 1 200 ? -22.395 3.177 -22.142 1.00 76.81 200 GLN A C 1
ATOM 1506 O O . GLN A 1 200 ? -23.351 2.661 -22.717 1.00 76.81 200 GLN A O 1
ATOM 1511 N N . PHE A 1 201 ? -21.737 2.547 -21.166 1.00 80.19 201 PHE A N 1
ATOM 1512 C CA . PHE A 1 201 ? -22.044 1.192 -20.691 1.00 80.19 201 PHE A CA 1
ATOM 1513 C C . PHE A 1 201 ? -22.633 1.172 -19.276 1.00 80.19 201 PHE A C 1
ATOM 1515 O O . PHE A 1 201 ? -23.389 0.264 -18.954 1.00 80.19 201 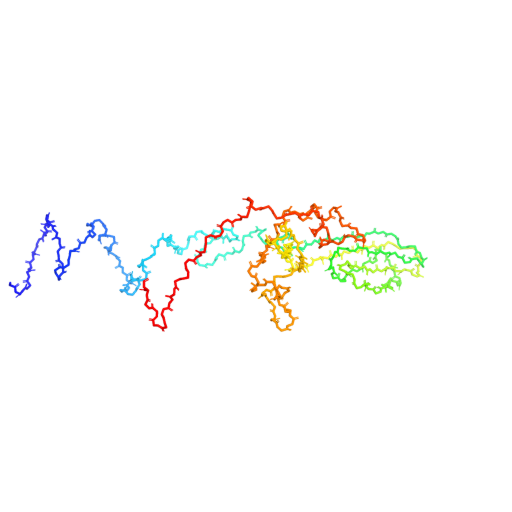PHE A O 1
ATOM 1522 N N . LYS A 1 202 ? -22.301 2.164 -18.441 1.00 69.94 202 LYS A N 1
ATOM 1523 C CA . LYS A 1 202 ? -22.615 2.216 -17.007 1.00 69.94 202 LYS A CA 1
ATOM 1524 C C . LYS A 1 202 ? -24.111 2.093 -16.720 1.00 69.94 202 LYS A C 1
ATOM 1526 O O . LYS A 1 202 ? -24.491 1.367 -15.809 1.00 69.94 202 LYS A O 1
ATOM 1531 N N . ASP A 1 203 ? -24.932 2.779 -17.507 1.00 78.88 203 ASP A N 1
ATOM 1532 C CA . ASP A 1 203 ? -26.386 2.812 -17.317 1.00 78.88 203 ASP A CA 1
ATOM 1533 C C . ASP A 1 203 ? -27.119 1.838 -18.257 1.00 78.88 203 ASP A C 1
ATOM 1535 O O . ASP A 1 203 ? -28.350 1.797 -18.290 1.00 78.88 203 ASP A O 1
ATOM 1539 N N . ASN A 1 204 ? -26.376 1.043 -19.036 1.00 84.25 204 ASN A N 1
ATOM 1540 C CA . ASN A 1 204 ? -26.951 0.063 -19.943 1.00 84.25 204 ASN A CA 1
ATOM 1541 C C . ASN A 1 204 ? -27.085 -1.299 -19.234 1.00 84.25 204 ASN A C 1
ATOM 1543 O O . ASN A 1 204 ? -26.067 -1.919 -18.919 1.00 84.25 204 ASN A O 1
ATOM 1547 N N . PRO A 1 205 ? -28.312 -1.819 -19.032 1.00 87.38 205 PRO A N 1
ATOM 1548 C CA . PRO A 1 205 ? -28.524 -3.080 -18.329 1.00 87.38 205 PRO A CA 1
ATOM 1549 C C . PRO A 1 205 ? -27.947 -4.298 -19.059 1.00 87.38 205 PRO A C 1
ATOM 1551 O O . PRO A 1 205 ? -27.809 -5.340 -18.424 1.00 87.38 205 PRO A O 1
ATOM 1554 N N . ASP A 1 206 ? -27.595 -4.192 -20.343 1.00 90.38 206 ASP A N 1
ATOM 1555 C CA . ASP A 1 206 ? -26.995 -5.276 -21.130 1.00 90.38 206 ASP A CA 1
ATOM 1556 C C . ASP A 1 206 ? -25.495 -5.455 -20.864 1.00 90.38 206 ASP A C 1
ATOM 1558 O O . ASP A 1 206 ? -24.907 -6.449 -21.300 1.00 90.38 206 ASP A O 1
ATOM 1562 N N . TYR A 1 207 ? -24.872 -4.519 -20.145 1.00 87.50 207 TYR A N 1
ATOM 1563 C CA . TYR A 1 207 ? -23.438 -4.513 -19.882 1.00 87.50 207 TYR A CA 1
ATOM 1564 C C . TYR A 1 207 ? -23.124 -4.635 -18.396 1.00 87.50 207 TYR A C 1
ATOM 1566 O O . TYR A 1 207 ? -23.889 -4.214 -17.531 1.00 87.50 207 TYR A O 1
ATOM 1574 N N . GLU A 1 208 ? -21.967 -5.221 -18.109 1.00 86.94 208 GLU A N 1
ATOM 1575 C CA . GLU A 1 208 ? -21.359 -5.235 -16.781 1.00 86.94 208 GLU A CA 1
ATOM 1576 C C . GLU A 1 208 ? -19.901 -4.803 -16.881 1.00 86.94 208 GLU A C 1
ATOM 1578 O O . GLU A 1 208 ? -19.222 -5.094 -17.870 1.00 86.94 208 GLU A O 1
ATOM 1583 N N . ILE A 1 209 ? -19.433 -4.081 -15.863 1.00 84.00 209 ILE A N 1
ATOM 1584 C CA . ILE A 1 209 ? -18.050 -3.620 -15.780 1.00 84.00 209 ILE A CA 1
ATOM 1585 C C . ILE A 1 209 ? -17.306 -4.495 -14.783 1.00 84.00 209 ILE A C 1
ATOM 1587 O O . ILE A 1 209 ? -17.693 -4.578 -13.617 1.00 84.00 209 ILE A O 1
ATOM 1591 N N . TYR A 1 210 ? -16.218 -5.108 -15.236 1.00 84.06 210 TYR A N 1
ATOM 1592 C CA . TYR A 1 210 ? -15.339 -5.900 -14.386 1.00 84.06 210 TYR A CA 1
ATOM 1593 C C . TYR A 1 210 ? -13.955 -5.272 -14.303 1.00 84.06 210 TYR A C 1
ATOM 1595 O O . TYR A 1 210 ? -13.433 -4.764 -15.296 1.00 84.06 210 TYR A O 1
ATOM 1603 N N . LEU A 1 211 ? -13.356 -5.344 -13.117 1.00 81.88 211 LEU A N 1
ATOM 1604 C CA . LEU A 1 211 ? -11.937 -5.083 -12.910 1.00 81.88 211 LEU A CA 1
ATOM 1605 C C . LEU A 1 211 ? -11.170 -6.393 -13.101 1.00 81.88 211 LEU A C 1
ATOM 1607 O O . LEU A 1 211 ? -11.539 -7.424 -12.535 1.00 81.88 211 LEU A O 1
ATOM 1611 N N . ILE A 1 212 ? -10.111 -6.357 -13.898 1.00 82.44 212 ILE A N 1
ATOM 1612 C CA . ILE A 1 212 ? -9.239 -7.510 -14.110 1.00 82.44 212 ILE A CA 1
ATOM 1613 C C . ILE A 1 212 ? -8.291 -7.685 -12.914 1.00 82.44 212 ILE A C 1
ATOM 1615 O O . ILE A 1 212 ? -7.677 -6.724 -12.461 1.00 82.44 212 ILE A O 1
ATOM 1619 N N . ASP A 1 213 ? -8.115 -8.927 -12.443 1.00 83.19 213 ASP A N 1
ATOM 1620 C CA . ASP A 1 213 ? -7.127 -9.262 -11.404 1.00 83.19 213 ASP A CA 1
ATOM 1621 C C . ASP A 1 213 ? -5.691 -9.058 -11.930 1.00 83.19 213 ASP A C 1
ATOM 1623 O O . ASP A 1 213 ? -5.280 -9.661 -12.928 1.00 83.19 213 ASP A O 1
ATOM 1627 N N . ASN A 1 214 ? -4.894 -8.265 -11.210 1.00 79.25 214 ASN A N 1
ATOM 1628 C CA . ASN A 1 214 ? -3.488 -7.997 -11.519 1.00 79.25 214 ASN A CA 1
ATOM 1629 C C . ASN A 1 214 ? -2.618 -9.265 -11.642 1.00 79.25 214 ASN A C 1
ATOM 1631 O O . ASN A 1 214 ? -1.588 -9.236 -12.317 1.00 79.25 214 ASN A O 1
ATOM 1635 N N . LYS A 1 215 ? -3.029 -10.416 -11.094 1.00 83.50 215 LYS A N 1
ATOM 1636 C CA . LYS A 1 215 ? -2.320 -11.702 -11.254 1.00 83.50 215 LYS A CA 1
ATOM 1637 C C . LYS A 1 215 ? -2.176 -12.161 -12.704 1.00 83.50 215 LYS A C 1
ATOM 1639 O O . LYS A 1 215 ? -1.296 -12.973 -12.996 1.00 83.50 215 LYS A O 1
ATOM 1644 N N . ILE A 1 216 ? -3.025 -11.700 -13.628 1.00 81.56 216 ILE A N 1
ATOM 1645 C CA . ILE A 1 216 ? -2.901 -12.083 -15.044 1.00 81.56 216 ILE A CA 1
ATOM 1646 C C . ILE A 1 216 ? -1.859 -11.249 -15.801 1.00 81.56 216 ILE A C 1
ATOM 1648 O O . ILE A 1 216 ? -1.535 -11.568 -16.947 1.00 81.56 216 ILE A O 1
ATOM 1652 N N . TRP A 1 217 ? -1.313 -10.205 -15.172 1.00 80.50 217 TRP A N 1
ATOM 1653 C CA . TRP A 1 217 ? -0.477 -9.202 -15.824 1.00 80.50 217 TRP A CA 1
ATOM 1654 C C . TRP A 1 217 ? 0.798 -9.768 -16.450 1.00 80.50 217 TRP A C 1
ATOM 1656 O O . TRP A 1 217 ? 1.111 -9.441 -17.594 1.00 80.50 217 TRP A O 1
ATOM 1666 N N . ASP A 1 218 ? 1.495 -10.678 -15.769 1.00 82.44 218 ASP A N 1
ATOM 1667 C CA . ASP A 1 218 ? 2.712 -11.296 -16.314 1.00 82.44 218 ASP A CA 1
ATOM 1668 C C . ASP A 1 218 ? 2.427 -12.116 -17.580 1.00 82.44 218 ASP A C 1
ATOM 1670 O O . ASP A 1 218 ? 3.221 -12.123 -18.524 1.00 82.44 218 ASP A O 1
ATOM 1674 N N . LYS A 1 219 ? 1.248 -12.749 -17.648 1.00 84.62 219 LYS A N 1
ATOM 1675 C CA . LYS A 1 219 ? 0.801 -13.488 -18.838 1.00 84.62 219 LYS A CA 1
ATOM 1676 C C . LYS A 1 219 ? 0.462 -12.546 -19.990 1.00 84.62 219 LYS A C 1
ATOM 1678 O O . LYS A 1 219 ? 0.791 -12.857 -21.132 1.00 84.62 219 LYS A O 1
ATOM 1683 N N . LEU A 1 220 ? -0.176 -11.410 -19.699 1.00 83.69 220 LEU A N 1
ATOM 1684 C CA . LEU A 1 220 ? -0.484 -10.386 -20.700 1.00 83.69 220 LEU A CA 1
ATOM 1685 C C . LEU A 1 220 ? 0.801 -9.774 -21.264 1.00 83.69 220 LEU A C 1
ATOM 1687 O O . LEU A 1 220 ? 0.971 -9.736 -22.479 1.00 83.69 220 LEU A O 1
ATOM 1691 N N . LYS A 1 221 ? 1.742 -9.385 -20.394 1.00 81.31 221 LYS A N 1
ATOM 1692 C CA . LYS A 1 221 ? 3.054 -8.835 -20.770 1.00 81.31 221 LYS A CA 1
ATOM 1693 C C . LYS A 1 221 ? 3.820 -9.733 -21.732 1.00 81.31 221 LYS A C 1
ATOM 1695 O O . LYS A 1 221 ? 4.360 -9.238 -22.716 1.00 81.31 221 LYS A O 1
ATOM 1700 N N . ALA A 1 222 ? 3.833 -11.041 -21.477 1.00 83.62 222 ALA A N 1
ATOM 1701 C CA . ALA A 1 222 ? 4.532 -12.008 -22.321 1.00 83.62 222 ALA A CA 1
ATOM 1702 C C . ALA A 1 222 ? 3.994 -12.072 -23.765 1.00 83.62 222 ALA A C 1
ATOM 1704 O O . ALA A 1 222 ? 4.693 -12.555 -24.654 1.00 83.62 222 ALA A O 1
ATOM 1705 N N . LYS A 1 223 ? 2.766 -11.594 -23.999 1.00 81.38 223 LYS A N 1
ATOM 1706 C CA . LYS A 1 223 ? 2.100 -11.591 -25.307 1.00 81.38 223 LYS A CA 1
ATOM 1707 C C . LYS A 1 223 ? 2.140 -10.236 -26.017 1.00 81.38 223 LYS A C 1
ATOM 1709 O O . LYS A 1 223 ? 1.743 -10.166 -27.176 1.00 81.38 223 LYS A O 1
ATOM 1714 N N . ILE A 1 224 ? 2.598 -9.168 -25.358 1.00 79.62 224 ILE A N 1
ATOM 1715 C CA . ILE A 1 224 ? 2.627 -7.833 -25.966 1.00 79.62 224 ILE A CA 1
ATOM 1716 C C . ILE A 1 224 ? 3.596 -7.834 -27.147 1.00 79.62 224 ILE A C 1
ATOM 1718 O O . ILE A 1 224 ? 4.775 -8.164 -27.018 1.00 79.62 224 ILE A O 1
ATOM 1722 N N . THR A 1 225 ? 3.102 -7.400 -28.302 1.00 78.25 225 THR A N 1
ATOM 1723 C CA . THR A 1 225 ? 3.918 -7.168 -29.494 1.00 78.25 225 THR A CA 1
ATOM 1724 C C . THR A 1 225 ? 3.722 -5.739 -29.988 1.00 78.25 225 THR A C 1
ATOM 1726 O O . THR A 1 225 ? 2.881 -4.991 -29.491 1.00 78.25 225 THR A O 1
ATOM 1729 N N . ARG A 1 226 ? 4.464 -5.341 -31.027 1.00 68.94 226 ARG A N 1
ATOM 1730 C CA . ARG A 1 226 ? 4.229 -4.055 -31.705 1.00 68.94 226 ARG A CA 1
ATOM 1731 C C . ARG A 1 226 ? 2.786 -3.916 -32.219 1.00 68.94 226 ARG A C 1
ATOM 1733 O O . ARG A 1 226 ? 2.284 -2.796 -32.300 1.00 68.94 226 ARG A O 1
ATOM 1740 N N . ASN A 1 227 ? 2.143 -5.031 -32.574 1.00 72.38 227 ASN A N 1
ATOM 1741 C CA . ASN A 1 227 ? 0.805 -5.053 -33.163 1.00 72.38 227 ASN A CA 1
ATOM 1742 C C . ASN A 1 227 ? -0.289 -5.431 -32.155 1.00 72.38 227 ASN A C 1
ATOM 1744 O O . ASN A 1 227 ? -1.446 -5.086 -32.383 1.00 72.38 227 ASN A O 1
ATOM 1748 N N . ASP A 1 228 ? 0.065 -6.064 -31.038 1.00 74.56 228 ASP A N 1
ATOM 1749 C CA . ASP A 1 228 ? -0.880 -6.539 -30.030 1.00 74.56 228 ASP A CA 1
ATOM 1750 C C . ASP A 1 228 ? -0.619 -5.849 -28.697 1.00 74.56 228 ASP A C 1
ATOM 1752 O O . ASP A 1 228 ? 0.280 -6.205 -27.935 1.00 74.56 228 ASP A O 1
ATOM 1756 N N . ARG A 1 229 ? -1.418 -4.809 -28.448 1.00 75.38 229 ARG A N 1
ATOM 1757 C CA . ARG A 1 229 ? -1.480 -4.111 -27.161 1.00 75.38 229 ARG A CA 1
ATOM 1758 C C . ARG A 1 229 ? -2.371 -4.895 -26.199 1.00 75.38 229 ARG A C 1
ATOM 1760 O O . ARG A 1 229 ? -3.241 -5.644 -26.639 1.00 75.38 229 ARG A O 1
ATOM 1767 N N . VAL A 1 230 ? -2.192 -4.666 -24.902 1.00 80.31 230 VAL A N 1
ATOM 1768 C CA . VAL A 1 230 ? -2.923 -5.332 -23.807 1.00 80.31 230 VAL A CA 1
ATOM 1769 C C . VAL A 1 230 ? -4.433 -5.387 -24.060 1.00 80.31 230 VAL A C 1
ATOM 1771 O O . VAL A 1 230 ? -5.018 -6.466 -24.028 1.00 80.31 230 VAL A O 1
ATOM 1774 N N . SER A 1 231 ? -5.050 -4.255 -24.406 1.00 82.44 231 SER A N 1
ATOM 1775 C CA . SER A 1 231 ? -6.484 -4.176 -24.707 1.00 82.44 231 SER A CA 1
ATOM 1776 C C . SER A 1 231 ? -6.927 -5.093 -25.851 1.00 82.44 231 SER A C 1
ATOM 1778 O O . SER A 1 231 ? -7.960 -5.748 -25.748 1.00 82.44 231 SER A O 1
ATOM 1780 N N . ARG A 1 232 ?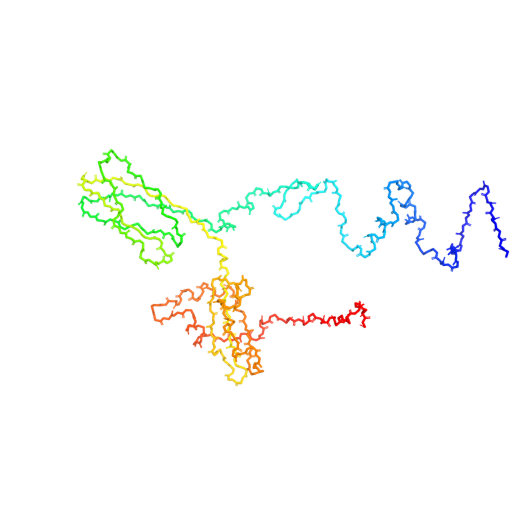 -6.131 -5.205 -26.920 1.00 82.50 232 ARG A N 1
ATOM 1781 C CA . ARG A 1 232 ? -6.416 -6.091 -28.061 1.00 82.50 232 ARG A CA 1
ATOM 1782 C C . ARG A 1 232 ? -6.279 -7.565 -27.687 1.00 82.50 232 ARG A C 1
ATOM 1784 O O . ARG A 1 232 ? -7.089 -8.371 -28.128 1.00 82.50 232 ARG A O 1
ATOM 1791 N N . ILE A 1 233 ? -5.285 -7.900 -26.868 1.00 85.06 233 ILE A N 1
ATOM 1792 C CA . ILE A 1 233 ? -5.085 -9.263 -26.362 1.00 85.06 233 ILE A CA 1
ATOM 1793 C C . ILE A 1 233 ? -6.291 -9.678 -25.513 1.00 85.06 233 ILE A C 1
ATOM 1795 O O . ILE A 1 233 ? -6.857 -10.744 -25.730 1.00 85.06 233 ILE A O 1
ATOM 1799 N N . ILE A 1 234 ? -6.732 -8.815 -24.594 1.00 88.38 234 ILE A N 1
ATOM 1800 C CA . ILE A 1 234 ? -7.895 -9.084 -23.737 1.00 88.38 234 ILE A CA 1
ATOM 1801 C C . ILE A 1 234 ? -9.172 -9.235 -24.572 1.00 88.38 234 ILE A C 1
ATOM 1803 O O . ILE A 1 234 ? -9.904 -10.197 -24.371 1.00 88.38 234 ILE A O 1
ATOM 1807 N N . LEU A 1 235 ? -9.416 -8.336 -25.531 1.00 88.88 235 LEU A N 1
ATOM 1808 C CA . LEU A 1 235 ? -10.603 -8.390 -26.396 1.00 88.88 235 LEU A CA 1
ATOM 1809 C C . LEU A 1 235 ? -10.708 -9.689 -27.204 1.00 88.88 235 LEU A C 1
ATOM 1811 O O . LEU A 1 235 ? -11.813 -10.154 -27.463 1.00 88.88 235 LEU A O 1
ATOM 1815 N N . ASN A 1 236 ? -9.574 -10.245 -27.632 1.00 87.00 236 ASN A N 1
ATOM 1816 C CA . ASN A 1 236 ? -9.556 -11.358 -28.579 1.00 87.00 236 ASN A CA 1
ATOM 1817 C C . ASN A 1 236 ? -9.341 -12.726 -27.923 1.00 87.00 236 ASN A C 1
ATOM 1819 O O . ASN A 1 236 ? -9.737 -13.734 -28.502 1.00 87.00 236 ASN A O 1
ATOM 1823 N N . GLU A 1 237 ? -8.662 -12.780 -26.775 1.00 88.50 237 GLU A N 1
ATOM 1824 C CA . GLU A 1 237 ? -8.160 -14.039 -26.207 1.00 88.50 237 GLU A CA 1
ATOM 1825 C C . GLU A 1 237 ? -8.686 -14.354 -24.804 1.00 88.50 237 GLU A C 1
ATOM 1827 O O . GLU A 1 237 ? -8.396 -15.434 -24.286 1.00 88.50 237 GLU A O 1
ATOM 1832 N N . TYR A 1 238 ? -9.403 -13.428 -24.166 1.00 87.31 238 TYR A N 1
ATOM 1833 C CA . TYR A 1 238 ? -9.866 -13.590 -22.792 1.00 87.31 238 TYR A CA 1
ATOM 1834 C C . TYR A 1 238 ? -11.388 -13.547 -22.697 1.00 87.31 238 TYR A C 1
ATOM 1836 O O . TYR A 1 238 ? -12.070 -12.816 -23.410 1.00 87.31 238 TYR A O 1
ATOM 1844 N N . GLU A 1 239 ? -11.900 -14.317 -21.745 1.00 86.00 239 GLU A N 1
ATOM 1845 C CA . GLU A 1 239 ? -13.307 -14.360 -21.365 1.00 86.00 239 GLU A CA 1
ATOM 1846 C C . GLU A 1 239 ? -13.435 -14.021 -19.878 1.00 86.00 239 GLU A C 1
ATOM 1848 O O . GLU A 1 239 ? -12.483 -14.161 -19.103 1.00 86.00 239 GLU A O 1
ATOM 1853 N N . VAL A 1 240 ? -14.618 -13.564 -19.469 1.00 83.00 240 VAL A N 1
ATOM 1854 C CA . VAL A 1 240 ? -14.905 -13.304 -18.057 1.00 83.00 240 VAL A CA 1
ATOM 1855 C C . VAL A 1 240 ? -15.184 -14.633 -17.359 1.00 83.00 240 VAL A C 1
ATOM 1857 O O . VAL A 1 240 ? -16.178 -15.299 -17.650 1.00 83.00 240 VAL A O 1
ATOM 1860 N N . ASP A 1 241 ? -14.332 -15.007 -16.403 1.00 81.88 241 ASP A N 1
ATOM 1861 C CA . ASP A 1 241 ? -14.585 -16.155 -15.532 1.00 81.88 241 ASP A CA 1
ATOM 1862 C C . ASP A 1 241 ? -15.685 -15.818 -14.522 1.00 81.88 241 ASP A C 1
ATOM 1864 O O . ASP A 1 241 ? -15.422 -15.246 -13.465 1.00 81.88 241 ASP A O 1
ATOM 1868 N N . LYS A 1 242 ? -16.917 -16.219 -14.842 1.00 74.75 242 LYS A N 1
ATOM 1869 C CA . LYS A 1 242 ? -18.105 -15.982 -14.010 1.00 74.75 242 LYS A CA 1
ATOM 1870 C C . LYS A 1 242 ? -18.107 -16.763 -12.692 1.00 74.75 242 LYS A C 1
ATOM 1872 O O . LYS A 1 242 ? -18.900 -16.443 -11.812 1.00 74.75 242 LYS A O 1
ATOM 1877 N N . VAL A 1 243 ? -17.259 -17.784 -12.548 1.00 75.12 243 VAL A N 1
ATOM 1878 C CA . VAL A 1 243 ? -17.191 -18.625 -11.342 1.00 75.12 243 VAL A CA 1
ATOM 1879 C C . VAL A 1 243 ? -16.322 -17.970 -10.271 1.00 75.12 243 VAL A C 1
ATOM 1881 O O . VAL A 1 243 ? -16.636 -18.058 -9.086 1.00 75.12 243 VAL A O 1
ATOM 1884 N N . SER A 1 244 ? -15.254 -17.291 -10.689 1.00 70.06 244 SER A N 1
ATOM 1885 C CA . SER A 1 244 ? -14.291 -16.647 -9.787 1.00 70.06 244 SER A CA 1
ATOM 1886 C C . SER A 1 244 ? -14.629 -15.189 -9.455 1.00 70.06 244 SER A C 1
ATOM 1888 O O . SER A 1 244 ? -13.877 -14.551 -8.717 1.00 70.06 244 SER A O 1
ATOM 1890 N N . ILE A 1 245 ? -15.744 -14.647 -9.969 1.00 67.50 245 ILE A N 1
ATOM 1891 C CA . ILE A 1 245 ? -16.206 -13.299 -9.608 1.00 67.50 245 ILE A CA 1
ATOM 1892 C C . ILE A 1 245 ? -16.524 -13.291 -8.106 1.00 67.50 245 ILE A C 1
ATOM 1894 O O . ILE A 1 245 ? -17.350 -14.091 -7.653 1.00 67.50 245 ILE A O 1
ATOM 1898 N N . PRO A 1 246 ? -15.917 -12.390 -7.312 1.00 60.47 246 PRO A N 1
ATOM 1899 C CA . PRO A 1 246 ? -16.283 -12.248 -5.915 1.00 60.47 246 PRO A CA 1
ATOM 1900 C C . PRO A 1 246 ? -17.772 -11.907 -5.819 1.00 60.47 246 PRO A C 1
ATOM 1902 O O . PRO A 1 246 ? -18.234 -10.930 -6.409 1.00 60.47 246 PRO A O 1
ATOM 1905 N N . ILE A 1 247 ? -18.535 -12.700 -5.065 1.00 58.03 247 ILE A N 1
ATOM 1906 C CA . ILE A 1 247 ? -19.934 -12.379 -4.777 1.00 58.03 247 ILE A CA 1
ATOM 1907 C C . ILE A 1 247 ? -19.934 -11.202 -3.801 1.00 58.03 247 ILE A C 1
ATOM 1909 O O . ILE A 1 247 ? -19.897 -11.379 -2.580 1.00 58.03 247 ILE A O 1
ATOM 1913 N N . PHE A 1 248 ? -19.965 -9.986 -4.336 1.00 48.84 248 PHE A N 1
ATOM 1914 C CA . PHE A 1 248 ? -20.205 -8.798 -3.537 1.00 48.84 248 PHE A CA 1
ATOM 1915 C C . PHE A 1 248 ? -21.662 -8.831 -3.081 1.00 48.84 248 PHE A C 1
ATOM 1917 O O . PHE A 1 248 ? -22.587 -8.594 -3.855 1.00 48.84 248 PHE A O 1
ATOM 1924 N N . LYS A 1 249 ? -21.891 -9.158 -1.806 1.00 42.03 249 LYS A N 1
ATOM 1925 C CA . LYS A 1 249 ? -23.185 -8.862 -1.190 1.00 42.03 249 LYS A CA 1
ATOM 1926 C C . LYS A 1 249 ? -23.311 -7.346 -1.168 1.00 42.03 249 LYS A C 1
ATOM 1928 O O . LYS A 1 249 ? -22.462 -6.689 -0.564 1.00 42.03 249 LYS A O 1
ATOM 1933 N N . ASN A 1 250 ? -24.352 -6.807 -1.803 1.00 37.41 250 ASN A N 1
ATOM 1934 C CA . ASN A 1 250 ? -24.724 -5.409 -1.617 1.00 37.41 250 ASN A CA 1
ATOM 1935 C C . ASN A 1 250 ? -24.709 -5.127 -0.111 1.00 37.41 250 ASN A C 1
ATOM 1937 O O . ASN A 1 250 ? -25.428 -5.787 0.646 1.00 37.41 250 ASN A O 1
ATOM 1941 N N . ARG A 1 251 ? -23.871 -4.182 0.338 1.00 35.62 251 ARG A N 1
ATOM 1942 C CA . ARG A 1 251 ? -24.114 -3.568 1.643 1.00 35.62 251 ARG A CA 1
ATOM 1943 C C . ARG A 1 251 ? -25.518 -3.001 1.535 1.00 35.62 251 ARG A C 1
ATOM 1945 O O . ARG A 1 251 ? -25.798 -2.271 0.587 1.00 35.62 251 ARG A O 1
ATOM 1952 N N . ILE A 1 252 ? -26.401 -3.425 2.433 1.00 36.88 252 ILE A N 1
ATOM 1953 C CA . ILE A 1 252 ? -27.740 -2.857 2.545 1.00 36.88 252 ILE A CA 1
ATOM 1954 C C . ILE A 1 252 ? -27.532 -1.343 2.579 1.00 36.88 252 ILE A C 1
ATOM 1956 O O . ILE A 1 252 ? -26.837 -0.846 3.465 1.00 36.88 252 ILE A O 1
ATOM 1960 N N . LEU A 1 253 ? -28.041 -0.641 1.565 1.00 34.88 253 LEU A N 1
ATOM 1961 C CA . LEU A 1 253 ? -28.233 0.796 1.650 1.00 34.88 253 LEU A CA 1
ATOM 1962 C C . LEU A 1 253 ? -29.191 0.969 2.824 1.00 34.88 253 LEU A C 1
ATOM 1964 O O . LEU A 1 253 ? -30.379 0.679 2.703 1.00 34.88 253 LEU A O 1
ATOM 1968 N N . VAL A 1 254 ? -28.651 1.309 3.991 1.00 39.38 254 VAL A N 1
ATOM 1969 C CA . VAL A 1 254 ? -29.468 1.848 5.068 1.00 39.38 254 VAL A CA 1
ATOM 1970 C C . VAL A 1 254 ? -29.923 3.191 4.517 1.00 39.38 254 VAL A C 1
ATOM 1972 O O . VAL A 1 254 ? -29.119 4.114 4.403 1.00 39.38 254 VAL A O 1
ATOM 1975 N N . GLU A 1 255 ? -31.164 3.254 4.036 1.00 40.50 255 GLU A N 1
ATOM 1976 C CA . GLU A 1 255 ? -31.802 4.530 3.737 1.00 40.50 255 GLU A CA 1
ATOM 1977 C C . GLU A 1 255 ? -31.855 5.298 5.053 1.00 40.50 255 GLU A C 1
ATOM 1979 O O . GLU A 1 255 ? -32.600 4.940 5.965 1.00 40.50 255 GLU A O 1
ATOM 1984 N N . TYR A 1 256 ? -31.011 6.317 5.168 1.00 37.19 256 TYR A N 1
ATOM 1985 C CA . TYR A 1 256 ? -31.222 7.352 6.157 1.00 37.19 256 TYR A CA 1
ATOM 1986 C C . TYR A 1 256 ? -32.327 8.251 5.606 1.00 37.19 256 TYR A C 1
ATOM 1988 O O . TYR A 1 256 ? -32.203 8.828 4.525 1.00 37.19 256 TYR A O 1
ATOM 1996 N N . ASP A 1 257 ? -33.432 8.310 6.340 1.00 54.25 257 ASP A N 1
ATOM 1997 C CA . ASP A 1 257 ? -34.367 9.428 6.290 1.00 54.25 257 ASP A CA 1
ATOM 1998 C C . ASP A 1 257 ? -33.566 10.739 6.492 1.00 54.25 257 ASP A C 1
ATOM 2000 O O . ASP A 1 257 ? -32.543 10.733 7.180 1.00 54.25 257 ASP A O 1
ATOM 2004 N N . GLU A 1 258 ? -33.999 11.857 5.896 1.00 50.03 258 GLU A N 1
ATOM 2005 C CA . GLU A 1 258 ? -33.388 13.192 6.068 1.00 50.03 258 GLU A CA 1
ATOM 2006 C C . GLU A 1 258 ? -33.265 13.641 7.548 1.00 50.03 258 GLU A C 1
ATOM 2008 O O . GLU A 1 258 ? -32.642 14.666 7.826 1.00 50.03 258 GLU A O 1
ATOM 2013 N N . TRP A 1 259 ? -33.812 12.866 8.493 1.00 54.22 259 TRP A N 1
ATOM 2014 C CA . TRP A 1 259 ? -33.739 13.041 9.945 1.00 54.22 259 TRP A CA 1
ATOM 2015 C C . TRP A 1 259 ? -32.959 11.949 10.707 1.00 54.22 259 TRP A C 1
ATOM 2017 O O . TRP A 1 259 ? -33.058 11.882 11.926 1.00 54.22 259 TRP A O 1
ATOM 2027 N N . GLU A 1 260 ? -32.172 11.112 10.026 1.00 50.78 260 GLU A N 1
ATOM 2028 C CA . GLU A 1 260 ? -31.275 10.095 10.620 1.00 50.78 260 GLU A CA 1
ATOM 2029 C C . GLU A 1 260 ? -31.923 8.960 11.451 1.00 50.78 260 GLU A C 1
ATOM 2031 O O . GLU A 1 260 ? -31.212 8.179 12.088 1.00 50.78 260 GLU A O 1
ATOM 2036 N N . ASP A 1 261 ? -33.241 8.761 11.397 1.00 45.00 261 ASP A N 1
ATOM 2037 C CA . ASP A 1 261 ? -33.873 7.612 12.060 1.00 45.00 261 ASP A CA 1
ATOM 2038 C C . ASP A 1 261 ? -33.769 6.324 11.216 1.00 45.00 261 ASP A C 1
ATOM 2040 O O . ASP A 1 261 ? -34.155 6.277 10.044 1.00 45.00 261 ASP A O 1
ATOM 2044 N N . ARG A 1 262 ? -33.269 5.237 11.829 1.00 35.22 262 ARG A N 1
ATOM 2045 C CA . ARG A 1 262 ? -33.244 3.890 11.224 1.00 35.22 262 ARG A CA 1
ATOM 2046 C C . ARG A 1 262 ? -34.670 3.327 11.134 1.00 35.22 262 ARG A C 1
ATOM 2048 O O . ARG A 1 262 ? -35.322 3.187 12.168 1.00 35.22 262 ARG A O 1
ATOM 2055 N N . LYS A 1 263 ? -35.124 2.934 9.939 1.00 45.53 263 LYS A N 1
ATOM 2056 C CA . LYS A 1 263 ? -36.295 2.049 9.778 1.00 45.53 263 LYS A CA 1
ATOM 2057 C C . LYS A 1 263 ? -35.921 0.576 9.875 1.00 45.53 263 LYS A C 1
ATOM 2059 O O . LYS A 1 263 ? -34.850 0.200 9.347 1.00 45.53 263 LYS A O 1
#

Nearest PDB structures (foldseek):
  1yll-assembly1_B  TM=6.120E-01  e=8.027E+00  Pseudomonas aeruginosa PAO1
  8gum-assembly1_B  TM=2.810E-01  e=4.108E+00  Vibrio campbellii ATCC BAA-1116

Foldseek 3Di:
DPDDDDDPDDDDDPDFDDDPNHTPPDDPVVVCVCVPDPPDDPVNVVVCVPPPDDDFDFQDADDDQWGGTPPDTDGDPPSPDCVVQVKDKDKDKDKAAAPDWDKDKAAFQWDDWDKDWPDPAPDKDWDDDQPPDSIGMTIIHGHPGMTIIMTMTMDGDPQDPDKFWKFKAFQVVQATDFIDTDSDDQPVDDCVVRPDPCPVPPPPPRIDMDTDDCVCVVVLVVPDDPVDDSGNCCRPPHGDPPVPPPPDDPPPPQPQDPPRDGD

Solvent-accessible surface area (backbone atoms only — not comparable to full-atom values): 16867 Å² total; per-residue (Å²): 135,93,75,92,84,88,74,95,64,88,84,82,75,91,66,84,54,64,59,96,87,40,72,60,80,71,50,70,71,63,56,52,67,58,62,84,72,71,98,74,53,73,68,66,57,55,67,52,63,86,66,83,72,86,82,82,53,83,65,38,71,44,64,92,59,33,28,62,29,35,93,72,50,42,76,31,88,76,58,82,35,49,74,75,47,52,35,53,76,53,74,55,70,52,72,39,48,56,76,39,73,46,79,47,82,55,57,60,63,34,56,90,56,62,77,44,66,78,53,97,74,92,58,78,43,81,78,48,77,61,79,88,48,66,46,33,40,42,25,43,36,27,79,79,52,68,43,47,38,44,36,49,40,57,27,67,44,92,68,61,90,58,55,41,38,37,34,40,31,31,69,82,77,73,40,52,78,45,62,49,78,36,72,58,65,78,83,81,53,59,62,89,83,48,59,68,92,47,66,89,40,73,83,36,89,56,40,48,81,44,77,56,68,63,86,53,46,69,65,50,59,76,63,54,48,99,87,36,48,68,56,57,46,46,55,73,76,50,77,84,64,78,84,77,55,79,83,76,73,76,73,78,81,76,69,65,47,102,80,70,54,83,126

Organism: NCBI:txid412755